Protein AF-A0A6N2KA83-F1 (afdb_monomer)

Structure (mmCIF, N/CA/C/O backbone):
data_AF-A0A6N2KA83-F1
#
_entry.id   AF-A0A6N2KA83-F1
#
loop_
_atom_site.group_PDB
_atom_site.id
_atom_site.type_symbol
_atom_site.label_atom_id
_atom_site.label_alt_id
_atom_site.label_comp_id
_atom_site.label_asym_id
_atom_site.label_entity_id
_atom_site.label_seq_id
_atom_site.pdbx_PDB_ins_code
_atom_site.Cartn_x
_atom_site.Cartn_y
_atom_site.Cartn_z
_atom_site.occupancy
_atom_site.B_iso_or_equiv
_atom_site.auth_seq_id
_atom_site.auth_comp_id
_atom_site.auth_asym_id
_atom_site.auth_atom_id
_atom_site.pdbx_PDB_model_num
ATOM 1 N N . MET A 1 1 ? 21.235 -25.401 -12.185 1.00 51.41 1 MET A N 1
ATOM 2 C CA . MET A 1 1 ? 21.020 -24.900 -10.812 1.00 51.41 1 MET A CA 1
ATOM 3 C C . MET A 1 1 ? 19.527 -24.895 -10.561 1.00 51.41 1 MET A C 1
ATOM 5 O O . MET A 1 1 ? 18.820 -24.188 -11.273 1.00 51.41 1 MET A O 1
ATOM 9 N N . ASP A 1 2 ? 19.052 -25.708 -9.621 1.00 82.75 2 ASP A N 1
ATOM 10 C CA . ASP A 1 2 ? 17.635 -25.762 -9.260 1.00 82.75 2 ASP A CA 1
ATOM 11 C C . ASP A 1 2 ? 17.280 -24.561 -8.383 1.00 82.75 2 ASP A C 1
ATOM 13 O O . ASP A 1 2 ? 17.595 -24.517 -7.196 1.00 82.75 2 ASP A O 1
ATOM 17 N N . LYS A 1 3 ? 16.659 -23.549 -8.996 1.00 85.56 3 LYS A N 1
ATOM 18 C CA . LYS A 1 3 ? 16.069 -22.422 -8.270 1.00 85.56 3 LYS A CA 1
ATOM 19 C C . LYS A 1 3 ? 14.742 -22.875 -7.641 1.00 85.56 3 LYS A C 1
ATOM 21 O O . LYS A 1 3 ? 13.964 -23.562 -8.310 1.00 85.56 3 LYS A O 1
ATOM 26 N N . PRO A 1 4 ? 14.423 -22.456 -6.405 1.00 89.44 4 PRO A N 1
ATOM 27 C CA . PRO A 1 4 ? 13.206 -22.872 -5.706 1.00 89.44 4 PRO A CA 1
ATOM 28 C C . PRO A 1 4 ? 11.959 -22.078 -6.152 1.00 89.44 4 PRO A C 1
ATOM 30 O O . PRO A 1 4 ? 10.982 -21.954 -5.417 1.00 89.44 4 PRO A O 1
ATOM 33 N N . TYR A 1 5 ? 11.984 -21.527 -7.365 1.00 91.31 5 TYR A N 1
ATOM 34 C CA . TYR A 1 5 ? 10.904 -20.780 -8.002 1.00 91.31 5 TYR A CA 1
ATOM 35 C C . TYR A 1 5 ? 10.970 -20.961 -9.521 1.00 91.31 5 TYR A C 1
ATOM 37 O O . TYR A 1 5 ? 12.014 -21.313 -10.082 1.00 91.31 5 TYR A O 1
ATOM 45 N N . LYS A 1 6 ? 9.846 -20.717 -10.194 1.00 92.94 6 LYS A N 1
ATOM 46 C CA . LYS A 1 6 ? 9.726 -20.711 -11.653 1.00 92.94 6 LYS A CA 1
ATOM 47 C C . LYS A 1 6 ? 9.466 -19.304 -12.164 1.00 92.94 6 LYS A C 1
ATOM 49 O O . LYS A 1 6 ? 8.766 -18.510 -11.534 1.00 92.94 6 LYS A O 1
ATOM 54 N N . LEU A 1 7 ? 10.012 -19.041 -13.344 1.00 94.69 7 LEU A N 1
ATOM 55 C CA . LEU A 1 7 ? 9.793 -17.817 -14.099 1.00 94.69 7 LEU A CA 1
ATOM 56 C C . LEU A 1 7 ? 8.897 -18.119 -15.303 1.00 94.69 7 LEU A C 1
ATOM 58 O O . LEU A 1 7 ? 8.949 -19.227 -15.842 1.00 94.69 7 LEU A O 1
ATOM 62 N N . LYS A 1 8 ? 8.098 -17.146 -15.740 1.00 95.12 8 LYS A N 1
ATOM 63 C CA . LYS A 1 8 ? 7.307 -17.234 -16.973 1.00 95.12 8 LYS A CA 1
ATOM 64 C C . LYS A 1 8 ? 7.315 -15.918 -17.734 1.00 95.12 8 LYS A C 1
ATOM 66 O O . LYS A 1 8 ? 7.413 -14.846 -17.139 1.00 95.12 8 LYS A O 1
ATOM 71 N N . LEU A 1 9 ? 7.118 -16.008 -19.047 1.00 95.81 9 LEU A N 1
ATOM 72 C CA . LEU A 1 9 ? 6.793 -14.836 -19.851 1.00 95.81 9 LEU A CA 1
ATOM 73 C C . LEU A 1 9 ? 5.457 -14.253 -19.381 1.00 95.81 9 LEU A C 1
ATOM 75 O O . LEU A 1 9 ? 4.485 -14.976 -19.152 1.00 95.81 9 LEU A O 1
ATOM 79 N N . ASN A 1 10 ? 5.428 -12.938 -19.219 1.00 95.00 10 ASN A N 1
ATOM 80 C CA . ASN A 1 10 ? 4.258 -12.189 -18.786 1.00 95.00 10 ASN A CA 1
ATOM 81 C C . ASN A 1 10 ? 4.131 -10.902 -19.617 1.00 95.00 10 ASN A C 1
ATOM 83 O O . ASN A 1 10 ? 4.856 -10.712 -20.593 1.00 95.00 10 ASN A O 1
ATOM 87 N N . LYS A 1 11 ? 3.217 -10.007 -19.226 1.00 93.88 11 LYS A N 1
ATOM 88 C CA . LYS A 1 11 ? 2.945 -8.747 -19.939 1.00 93.88 11 LYS A CA 1
ATOM 89 C C . LYS A 1 11 ? 4.130 -7.768 -20.016 1.00 93.88 11 LYS A C 1
ATOM 91 O O . LYS A 1 11 ? 3.984 -6.728 -20.638 1.00 93.88 11 LYS A O 1
ATOM 96 N N . PHE A 1 12 ? 5.253 -8.071 -19.362 1.00 94.75 12 PHE A N 1
ATOM 97 C CA . PHE A 1 12 ? 6.472 -7.259 -19.338 1.00 94.75 12 PHE A CA 1
ATOM 98 C C . PHE A 1 12 ? 7.629 -7.903 -20.117 1.00 94.75 12 PHE A C 1
ATOM 100 O O . PHE A 1 12 ? 8.775 -7.491 -19.957 1.00 94.75 12 PHE A O 1
ATOM 107 N N . ALA A 1 13 ? 7.365 -8.959 -20.896 1.00 94.25 13 ALA A N 1
ATOM 108 C CA . ALA A 1 13 ? 8.388 -9.707 -21.631 1.00 94.25 13 ALA A CA 1
ATOM 109 C C . ALA A 1 13 ? 9.077 -8.909 -22.747 1.00 94.25 13 ALA A C 1
ATOM 111 O O . ALA A 1 13 ? 10.187 -9.259 -23.138 1.00 94.25 13 ALA A O 1
ATOM 112 N N . ASP A 1 14 ? 8.442 -7.849 -23.239 1.00 95.06 14 ASP A N 1
ATOM 113 C CA . ASP A 1 14 ? 8.991 -6.915 -24.222 1.00 95.06 14 ASP A CA 1
ATOM 114 C C . ASP A 1 14 ? 9.779 -5.757 -23.584 1.00 95.06 14 ASP A C 1
ATOM 116 O O . ASP A 1 14 ? 10.345 -4.935 -24.300 1.00 95.06 14 ASP A O 1
ATOM 120 N N . MET A 1 15 ? 9.844 -5.697 -22.250 1.00 94.19 15 MET A N 1
ATOM 121 C CA . MET A 1 15 ? 10.556 -4.659 -21.512 1.00 94.19 15 MET A CA 1
ATOM 122 C C . MET A 1 15 ? 11.894 -5.169 -20.985 1.00 94.19 15 MET A C 1
ATOM 124 O O . MET A 1 15 ? 11.987 -6.231 -20.359 1.00 94.19 15 MET A O 1
ATOM 128 N N . THR A 1 16 ? 12.935 -4.355 -21.120 1.00 93.44 16 THR A N 1
ATOM 129 C CA . THR A 1 16 ? 14.182 -4.565 -20.382 1.00 93.44 16 THR A CA 1
ATOM 130 C C . THR A 1 16 ? 13.935 -4.435 -18.875 1.00 93.44 16 THR A C 1
ATOM 132 O O . THR A 1 16 ? 13.051 -3.700 -18.429 1.00 93.44 16 THR A O 1
ATOM 135 N N . SER A 1 17 ? 14.764 -5.074 -18.045 1.00 91.31 17 SER A N 1
ATOM 136 C CA . SER A 1 17 ? 14.652 -4.909 -16.586 1.00 91.31 17 SER A CA 1
ATOM 137 C C . SER A 1 17 ? 14.867 -3.465 -16.127 1.00 91.31 17 SER A C 1
ATOM 139 O O . SER A 1 17 ? 14.345 -3.064 -15.089 1.00 91.31 17 SER A O 1
ATOM 141 N N . HIS A 1 18 ? 15.592 -2.652 -16.904 1.00 91.06 18 HIS A N 1
ATOM 142 C CA . HIS A 1 18 ? 15.729 -1.226 -16.624 1.00 91.06 18 HIS A CA 1
ATOM 143 C C . HIS A 1 18 ? 14.415 -0.467 -16.845 1.00 91.06 18 HIS A C 1
ATOM 145 O O . HIS A 1 18 ? 14.004 0.305 -15.974 1.00 91.06 18 HIS A O 1
ATOM 151 N N . GLU A 1 19 ? 13.738 -0.709 -17.969 1.00 92.25 19 GLU A N 1
ATOM 152 C CA . GLU A 1 19 ? 12.431 -0.113 -18.267 1.00 92.25 19 GLU A CA 1
ATOM 153 C C . GLU A 1 19 ? 11.376 -0.581 -17.265 1.00 92.25 19 GLU A C 1
ATOM 155 O O . GLU A 1 19 ? 10.641 0.245 -16.724 1.00 92.25 19 GLU A O 1
ATOM 160 N N . PHE A 1 20 ? 11.344 -1.883 -16.958 1.00 92.62 20 PHE A N 1
ATOM 161 C CA . PHE A 1 20 ? 10.428 -2.449 -15.970 1.00 92.62 20 PHE A CA 1
ATOM 162 C C . PHE A 1 20 ? 10.621 -1.798 -14.601 1.00 92.62 20 PHE A C 1
ATOM 164 O O . PHE A 1 20 ? 9.670 -1.281 -14.015 1.00 92.62 20 PHE A O 1
ATOM 171 N N . ARG A 1 21 ? 11.867 -1.753 -14.113 1.00 89.75 21 ARG A N 1
ATOM 172 C CA . ARG A 1 21 ? 12.186 -1.143 -12.822 1.00 89.75 21 ARG A CA 1
ATOM 173 C C . ARG A 1 21 ? 11.766 0.321 -12.777 1.00 89.75 21 ARG A C 1
ATOM 175 O O . ARG A 1 21 ? 11.176 0.750 -11.792 1.00 89.75 21 ARG A O 1
ATOM 182 N N . THR A 1 22 ? 12.068 1.076 -13.829 1.00 88.19 22 THR A N 1
ATOM 183 C CA . THR A 1 22 ? 11.789 2.516 -13.885 1.00 88.19 22 THR A CA 1
ATOM 184 C C . THR A 1 22 ? 10.291 2.803 -13.925 1.00 88.19 22 THR A C 1
ATOM 186 O O . THR A 1 22 ? 9.845 3.730 -13.256 1.00 88.19 22 THR A O 1
ATOM 189 N N . ALA A 1 23 ? 9.513 2.001 -14.657 1.00 86.94 23 ALA A N 1
ATOM 190 C CA . ALA A 1 23 ? 8.077 2.214 -14.816 1.00 86.94 23 ALA A CA 1
ATOM 191 C C . ALA A 1 23 ? 7.229 1.626 -13.673 1.00 86.94 23 ALA A C 1
ATOM 193 O O . ALA A 1 23 ? 6.244 2.244 -13.283 1.00 86.94 23 ALA A O 1
ATOM 194 N N . TYR A 1 2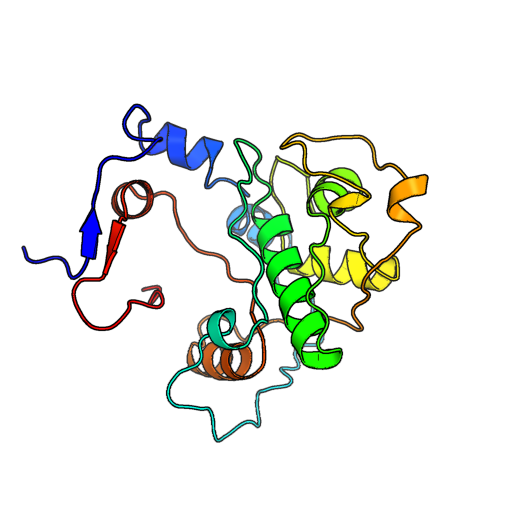4 ? 7.595 0.456 -13.134 1.00 88.25 24 TYR A N 1
ATOM 195 C CA . TYR A 1 24 ? 6.735 -0.315 -12.221 1.00 88.25 24 TYR A CA 1
ATOM 196 C C . TYR A 1 24 ? 7.323 -0.517 -10.817 1.00 88.25 24 TYR A C 1
ATOM 198 O O . TYR A 1 24 ? 6.565 -0.666 -9.864 1.00 88.25 24 TYR A O 1
ATOM 206 N N . ALA A 1 25 ? 8.650 -0.472 -10.649 1.00 87.12 25 ALA A N 1
ATOM 207 C CA . ALA A 1 25 ? 9.318 -0.712 -9.360 1.00 87.12 25 ALA A CA 1
ATOM 208 C C . ALA A 1 25 ? 10.019 0.536 -8.777 1.00 87.12 25 ALA A C 1
ATOM 210 O O . ALA A 1 25 ? 10.898 0.421 -7.923 1.00 87.12 25 ALA A O 1
ATOM 211 N N . SER A 1 26 ? 9.650 1.743 -9.226 1.00 83.25 26 SER A N 1
ATOM 212 C CA . SER A 1 26 ? 10.331 2.996 -8.867 1.00 83.25 26 SER A CA 1
ATOM 213 C C . SER A 1 26 ? 9.435 3.966 -8.089 1.00 83.25 26 SER A C 1
ATOM 215 O O . SER A 1 26 ? 9.100 5.050 -8.554 1.00 83.25 26 SER A O 1
ATOM 217 N N . SER A 1 27 ? 9.086 3.613 -6.849 1.00 81.88 27 SER A N 1
ATOM 218 C CA . SER A 1 27 ? 8.500 4.571 -5.886 1.00 81.88 27 SER A CA 1
ATOM 219 C C . SER A 1 27 ? 9.533 5.265 -5.004 1.00 81.88 27 SER A C 1
ATOM 221 O O . SER A 1 27 ? 9.172 5.961 -4.059 1.00 81.88 27 SER A O 1
ATOM 223 N N . LYS A 1 28 ? 10.828 5.059 -5.282 1.00 85.69 28 LYS A N 1
ATOM 224 C CA . LYS A 1 28 ? 11.947 5.764 -4.638 1.00 85.69 28 LYS A CA 1
ATOM 225 C C . LYS A 1 28 ? 11.927 5.720 -3.099 1.00 85.69 28 LYS A C 1
ATOM 227 O O . LYS A 1 28 ? 12.514 6.587 -2.459 1.00 85.69 28 LYS A O 1
ATOM 232 N N . VAL A 1 29 ? 11.327 4.691 -2.490 1.00 81.25 29 VAL A N 1
ATOM 233 C CA . VAL A 1 29 ? 11.164 4.563 -1.025 1.00 81.25 29 VAL A CA 1
ATOM 234 C C . VAL A 1 29 ? 12.506 4.714 -0.298 1.00 81.25 29 VAL A C 1
ATOM 236 O O . VAL A 1 29 ? 12.632 5.517 0.624 1.00 81.25 29 VAL A O 1
ATOM 239 N N . LYS A 1 30 ? 13.555 4.014 -0.755 1.00 79.38 30 LYS A N 1
ATOM 240 C CA . LYS A 1 30 ? 14.911 4.118 -0.182 1.00 79.38 30 LYS A CA 1
ATOM 241 C C . LYS A 1 30 ? 15.486 5.534 -0.285 1.00 79.38 30 LYS A C 1
ATOM 243 O O . LYS A 1 30 ? 16.068 6.027 0.676 1.00 79.38 30 LYS A O 1
ATOM 248 N N . HIS A 1 31 ? 15.297 6.190 -1.430 1.00 79.44 31 HIS A N 1
ATOM 249 C CA . HIS A 1 31 ? 15.730 7.569 -1.652 1.00 79.44 31 HIS A CA 1
ATOM 250 C C . HIS A 1 31 ? 15.003 8.519 -0.690 1.00 79.44 31 HIS A C 1
ATOM 252 O O . HIS A 1 31 ? 15.660 9.209 0.081 1.00 79.44 31 HIS A O 1
ATOM 258 N N . HIS A 1 32 ? 13.667 8.489 -0.633 1.00 77.69 32 HIS A N 1
ATOM 259 C CA . HIS A 1 32 ? 12.896 9.323 0.298 1.00 77.69 32 HIS A CA 1
ATOM 260 C C . HIS A 1 32 ? 13.251 9.055 1.768 1.00 77.69 32 HIS A C 1
ATOM 262 O O . HIS A 1 32 ? 13.361 9.999 2.548 1.00 77.69 32 HIS A O 1
ATOM 268 N N . THR A 1 33 ? 13.510 7.796 2.136 1.00 77.81 33 THR A N 1
ATOM 269 C CA . THR A 1 33 ? 13.940 7.425 3.494 1.00 77.81 33 THR A CA 1
ATOM 270 C C . THR A 1 33 ? 15.298 8.044 3.836 1.00 77.81 33 THR A C 1
ATOM 272 O O . THR A 1 33 ? 15.465 8.592 4.922 1.00 77.81 33 THR A O 1
ATOM 275 N N . MET A 1 34 ? 16.261 8.018 2.908 1.00 76.50 34 MET A N 1
ATOM 276 C CA . MET A 1 34 ? 17.597 8.591 3.116 1.00 76.50 34 MET A CA 1
ATOM 277 C C . MET A 1 34 ? 17.553 10.102 3.385 1.00 76.50 34 MET A C 1
ATOM 279 O O . MET A 1 34 ? 18.267 10.580 4.261 1.00 76.50 34 MET A O 1
ATOM 283 N N . PHE A 1 35 ? 16.688 10.846 2.688 1.00 74.50 35 PHE A N 1
ATOM 284 C CA . PHE A 1 35 ? 16.546 12.296 2.884 1.00 74.50 35 PHE A CA 1
ATOM 285 C C . PHE A 1 35 ? 15.781 12.690 4.154 1.00 74.50 35 PHE A C 1
ATOM 287 O O . PHE A 1 35 ? 15.874 13.838 4.583 1.00 74.50 35 PHE A O 1
ATOM 294 N N . ARG A 1 36 ? 14.995 11.778 4.741 1.00 78.31 36 ARG A N 1
ATOM 295 C CA . ARG A 1 36 ? 14.119 12.074 5.890 1.00 78.31 36 ARG A CA 1
ATOM 296 C C . ARG A 1 36 ? 14.596 11.461 7.209 1.00 78.31 36 ARG A C 1
ATOM 298 O O . ARG A 1 36 ? 14.231 11.974 8.261 1.00 78.31 36 ARG A O 1
ATOM 305 N N . GLY A 1 37 ? 15.442 10.430 7.172 1.00 69.12 37 GLY A N 1
ATOM 306 C CA . GLY A 1 37 ? 16.051 9.830 8.359 1.00 69.12 37 GLY A CA 1
ATOM 307 C C . GLY A 1 37 ? 15.254 8.659 8.945 1.00 69.12 37 GLY A C 1
ATOM 308 O O . GLY A 1 37 ? 14.924 7.694 8.248 1.00 69.12 37 GLY A O 1
ATOM 309 N N . ALA A 1 38 ? 15.038 8.675 10.263 1.00 66.62 38 ALA A N 1
ATOM 310 C CA . ALA A 1 38 ? 14.296 7.620 10.951 1.00 66.62 38 ALA A CA 1
ATOM 311 C C . ALA A 1 38 ? 12.804 7.640 10.549 1.00 66.62 38 ALA A C 1
ATOM 313 O O . ALA A 1 38 ? 12.276 8.717 10.270 1.00 66.62 38 ALA A O 1
ATOM 314 N N . PRO A 1 39 ? 12.121 6.478 10.504 1.00 69.12 39 PRO A N 1
ATOM 315 C CA . PRO A 1 39 ? 10.695 6.417 10.193 1.00 69.12 39 PRO A CA 1
ATOM 316 C C . PRO A 1 39 ? 9.888 7.155 11.262 1.00 69.12 39 PRO A C 1
ATOM 318 O O . PRO A 1 39 ? 10.299 7.204 12.425 1.00 69.12 39 PRO A O 1
ATOM 321 N N . LEU A 1 40 ? 8.730 7.691 10.887 1.00 67.88 40 LEU A N 1
ATOM 322 C CA . LEU A 1 40 ? 7.823 8.311 11.850 1.00 67.88 40 LEU A CA 1
ATOM 323 C C . LEU A 1 40 ? 7.287 7.263 12.849 1.00 67.88 40 LEU A C 1
ATOM 325 O O . LEU A 1 40 ? 6.917 6.151 12.465 1.00 67.88 40 LEU A O 1
ATOM 329 N N . GLY A 1 41 ? 7.214 7.627 14.132 1.00 64.62 41 GLY A N 1
ATOM 330 C CA . GLY A 1 41 ? 6.637 6.795 15.192 1.00 64.62 41 GLY A CA 1
ATOM 331 C C . GLY A 1 41 ? 7.207 7.098 16.580 1.00 64.62 41 GLY A C 1
ATOM 332 O O . GLY A 1 41 ? 8.275 7.690 16.713 1.00 64.62 41 GLY A O 1
ATOM 333 N N . ASN A 1 42 ? 6.508 6.657 17.628 1.00 66.19 42 ASN A N 1
ATOM 334 C CA . ASN A 1 42 ? 6.869 6.942 19.025 1.00 66.19 42 ASN A CA 1
ATOM 335 C C . ASN A 1 42 ? 7.965 6.012 19.591 1.00 66.19 42 ASN A C 1
ATOM 337 O O . ASN A 1 42 ? 8.187 5.987 20.798 1.00 66.19 42 ASN A O 1
ATOM 341 N N . GLY A 1 43 ? 8.621 5.209 18.746 1.00 70.81 43 GLY A N 1
ATOM 342 C CA . GLY A 1 43 ? 9.639 4.231 19.155 1.00 70.81 43 GLY A CA 1
ATOM 343 C C . GLY A 1 43 ? 9.099 2.996 19.890 1.00 70.81 43 GLY A C 1
ATOM 344 O O . GLY A 1 43 ? 9.855 2.059 20.126 1.00 70.81 43 GLY A O 1
ATOM 345 N N . SER A 1 44 ? 7.808 2.964 20.224 1.00 83.75 44 SER A N 1
ATOM 346 C CA . SER A 1 44 ? 7.124 1.783 20.753 1.00 83.75 44 SER A CA 1
ATOM 347 C C . SER A 1 44 ? 6.712 0.830 19.633 1.00 83.75 44 SER A C 1
ATOM 349 O O . SER A 1 44 ? 6.348 1.279 18.547 1.00 83.75 44 SER A O 1
ATOM 351 N N . PHE A 1 45 ? 6.696 -0.469 19.932 1.00 92.12 45 PHE A N 1
ATOM 352 C CA . PHE A 1 45 ? 6.172 -1.509 19.051 1.00 92.12 45 PHE A CA 1
ATOM 353 C C . PHE A 1 45 ? 5.092 -2.308 19.790 1.00 92.12 45 PHE A C 1
ATOM 355 O O . PHE A 1 45 ? 5.387 -3.046 20.731 1.00 92.12 45 PHE A O 1
ATOM 362 N N . MET A 1 46 ? 3.829 -2.156 19.391 1.00 93.75 46 MET A N 1
ATOM 363 C CA . MET A 1 46 ? 2.664 -2.692 20.105 1.00 93.75 46 MET A CA 1
ATOM 364 C C . MET A 1 46 ? 2.715 -4.215 20.281 1.00 93.75 46 MET A C 1
ATOM 366 O O . MET A 1 46 ? 2.242 -4.740 21.291 1.00 93.75 46 MET A O 1
ATOM 370 N N . TYR A 1 47 ? 3.313 -4.931 19.329 1.00 94.88 47 TYR A N 1
ATOM 371 C CA . TYR A 1 47 ? 3.383 -6.393 19.348 1.00 94.88 47 TYR A CA 1
ATOM 372 C C . TYR A 1 47 ? 4.642 -6.956 20.016 1.00 94.88 47 TYR A C 1
ATOM 374 O O . TYR A 1 47 ? 4.872 -8.163 19.960 1.00 94.88 47 TYR A O 1
ATOM 382 N N . GLU A 1 48 ? 5.457 -6.126 20.672 1.00 93.31 48 GLU A N 1
ATOM 383 C CA . GLU A 1 48 ? 6.718 -6.553 21.290 1.00 93.31 48 GLU A CA 1
ATOM 384 C C . GLU A 1 48 ? 6.529 -7.727 22.264 1.00 93.31 48 GLU A C 1
ATOM 386 O O . GLU A 1 48 ? 7.257 -8.722 22.185 1.00 93.31 48 GLU A O 1
ATOM 391 N N . LYS A 1 49 ? 5.491 -7.650 23.109 1.00 93.62 49 LYS A N 1
ATOM 392 C CA . LYS A 1 49 ? 5.172 -8.622 24.172 1.00 93.62 49 LYS A CA 1
ATOM 393 C C . LYS A 1 49 ? 4.327 -9.819 23.715 1.00 93.62 49 LYS A C 1
ATOM 395 O O . LYS A 1 49 ? 3.835 -10.572 24.550 1.00 93.62 49 LYS A O 1
ATOM 400 N N . ILE A 1 50 ? 4.101 -9.994 22.411 1.00 92.31 50 ILE A N 1
ATOM 401 C CA . ILE A 1 50 ? 3.418 -11.192 21.908 1.00 92.31 50 ILE A CA 1
ATOM 402 C C . ILE A 1 50 ? 4.413 -12.348 21.871 1.00 92.31 50 ILE A C 1
ATOM 404 O O . ILE A 1 50 ? 5.386 -12.309 21.119 1.00 92.31 50 ILE A O 1
ATOM 408 N N . ASP A 1 51 ? 4.149 -13.384 22.663 1.00 88.06 51 ASP A N 1
ATOM 409 C CA . ASP A 1 51 ? 5.028 -14.558 22.760 1.00 88.06 51 ASP A CA 1
ATOM 410 C C . ASP A 1 51 ? 4.581 -15.716 21.864 1.00 88.06 51 ASP A C 1
ATOM 412 O O . ASP A 1 51 ? 5.399 -16.512 21.409 1.00 88.06 51 ASP A O 1
ATOM 416 N N . LYS A 1 52 ? 3.274 -15.820 21.600 1.00 92.06 52 LYS A N 1
ATOM 417 C CA . LYS A 1 52 ? 2.687 -16.897 20.799 1.00 92.06 52 LYS A CA 1
ATOM 418 C C . LYS A 1 52 ? 2.065 -16.325 19.540 1.00 92.06 52 LYS A C 1
ATOM 420 O O . LYS A 1 52 ? 1.093 -15.579 19.608 1.00 92.06 52 LYS A O 1
ATOM 425 N N . VAL A 1 53 ? 2.609 -16.729 18.401 1.00 94.12 53 VAL A N 1
ATOM 426 C CA . VAL A 1 53 ? 2.052 -16.459 17.076 1.00 94.12 53 VAL A CA 1
ATOM 427 C C . VAL A 1 53 ? 1.658 -17.783 16.414 1.00 94.12 53 VAL A C 1
ATOM 429 O O . VAL A 1 53 ? 2.286 -18.811 16.681 1.00 94.12 53 VAL A O 1
ATOM 432 N N . PRO A 1 54 ? 0.606 -17.803 15.583 1.00 93.69 54 PRO A N 1
ATOM 433 C CA . PRO A 1 54 ? 0.263 -18.977 14.786 1.00 93.69 54 PRO A CA 1
ATOM 434 C C . PRO A 1 54 ? 1.418 -19.378 13.857 1.00 93.69 54 PRO A C 1
ATOM 436 O O . PRO A 1 54 ? 2.147 -18.531 13.348 1.00 93.69 54 PRO A O 1
ATOM 439 N N . ALA A 1 55 ? 1.541 -20.680 13.583 1.00 92.69 55 ALA A N 1
ATOM 440 C CA . ALA A 1 55 ? 2.588 -21.219 12.708 1.00 92.69 55 ALA A CA 1
ATOM 441 C C . ALA A 1 55 ? 2.479 -20.737 11.246 1.00 92.69 55 ALA A C 1
ATOM 443 O O . ALA A 1 55 ? 3.456 -20.773 10.505 1.00 92.69 55 ALA A O 1
ATOM 444 N N . SER A 1 56 ? 1.288 -20.308 10.820 1.00 93.06 56 SER A N 1
ATOM 445 C CA . SER A 1 56 ? 1.046 -19.728 9.500 1.00 93.06 56 SER A CA 1
ATOM 446 C C . SER A 1 56 ? -0.169 -18.811 9.538 1.00 93.06 56 SER A C 1
ATOM 448 O O . SER A 1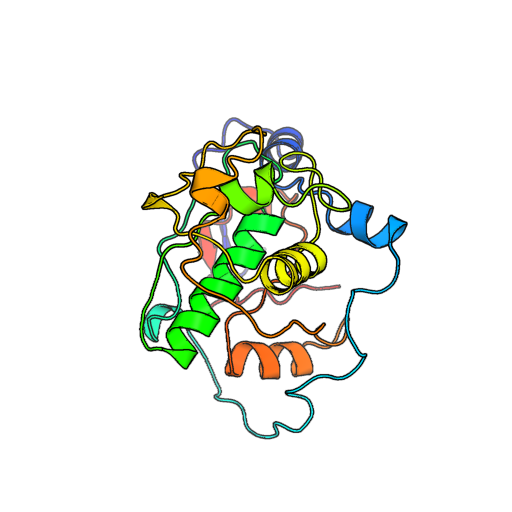 56 ? -1.173 -19.158 10.164 1.00 93.06 56 SER A O 1
ATOM 450 N N . VAL A 1 57 ? -0.111 -17.699 8.807 1.00 93.69 57 VAL A N 1
ATOM 451 C CA . VAL A 1 57 ? -1.243 -16.788 8.596 1.00 93.69 57 VAL A CA 1
ATOM 452 C C . VAL A 1 57 ? -1.384 -16.506 7.111 1.00 93.69 57 VAL A C 1
ATOM 454 O O . VAL A 1 57 ? -0.398 -16.267 6.420 1.00 93.69 57 VAL A O 1
ATOM 457 N N . ASP A 1 58 ? -2.623 -16.522 6.630 1.00 95.25 58 ASP A N 1
ATOM 458 C CA . ASP A 1 58 ? -2.975 -16.071 5.290 1.00 95.25 58 ASP A CA 1
ATOM 459 C C . ASP A 1 58 ? -4.196 -15.155 5.384 1.00 95.25 58 ASP A C 1
ATOM 461 O O . ASP A 1 58 ? -5.341 -15.609 5.415 1.00 95.25 58 ASP A O 1
ATOM 465 N N . TRP A 1 59 ? -3.949 -13.845 5.427 1.00 97.19 59 TRP A N 1
ATOM 466 C CA . TRP A 1 59 ? -5.010 -12.846 5.553 1.00 97.19 59 TRP A CA 1
ATOM 467 C C . TRP A 1 59 ? -6.018 -12.873 4.400 1.00 97.19 59 TRP A C 1
ATOM 469 O O . TRP A 1 59 ? -7.156 -12.447 4.590 1.00 97.19 59 TRP A O 1
ATOM 479 N N . ARG A 1 60 ? -5.656 -13.437 3.237 1.00 95.81 60 ARG A N 1
ATOM 480 C CA . ARG A 1 60 ? -6.584 -13.623 2.110 1.00 95.81 60 ARG A CA 1
ATOM 481 C C . ARG A 1 60 ? -7.668 -14.634 2.464 1.00 95.81 60 ARG A C 1
ATOM 483 O O . ARG A 1 60 ? -8.842 -14.383 2.224 1.00 95.81 60 ARG A O 1
ATOM 490 N N . LYS A 1 61 ? -7.285 -15.752 3.094 1.00 95.88 61 LYS A N 1
ATOM 491 C CA . LYS A 1 61 ? -8.232 -16.775 3.576 1.00 95.88 61 LYS A CA 1
ATOM 492 C C . LYS A 1 61 ? -9.092 -16.263 4.725 1.00 95.88 61 LYS A C 1
ATOM 494 O O . LYS A 1 61 ? -10.212 -16.728 4.897 1.00 95.88 61 LYS A O 1
ATOM 499 N N . ASN A 1 62 ? -8.579 -15.287 5.469 1.00 94.56 62 ASN A N 1
ATOM 500 C CA . ASN A 1 62 ? -9.293 -14.655 6.569 1.00 94.56 62 ASN A CA 1
ATOM 501 C C . ASN A 1 62 ? -10.204 -13.501 6.112 1.00 94.56 62 ASN A C 1
ATOM 503 O O . ASN A 1 62 ? -10.854 -12.906 6.959 1.00 94.56 62 ASN A O 1
ATOM 507 N N . GLY A 1 63 ? -10.255 -13.167 4.815 1.00 95.69 63 GLY A N 1
ATOM 508 C CA . GLY A 1 63 ? -11.121 -12.110 4.275 1.00 95.69 63 GLY A CA 1
ATOM 509 C C . GLY A 1 63 ? -10.590 -10.679 4.428 1.00 95.69 63 GLY A C 1
ATOM 510 O O . GLY A 1 63 ? -11.284 -9.737 4.064 1.00 95.69 63 GLY A O 1
ATOM 511 N N . ALA A 1 64 ? -9.359 -10.498 4.913 1.00 97.06 64 ALA A N 1
ATOM 512 C CA . ALA A 1 64 ? -8.764 -9.187 5.191 1.00 97.06 64 ALA A CA 1
ATOM 513 C C . ALA A 1 64 ? -7.912 -8.637 4.030 1.00 97.06 64 ALA A C 1
ATOM 515 O O . ALA A 1 64 ? -7.031 -7.810 4.252 1.00 97.06 64 ALA A O 1
ATOM 516 N N . VAL A 1 65 ? -8.104 -9.133 2.803 1.00 97.25 65 VAL A N 1
ATOM 517 C CA . VAL A 1 65 ? -7.324 -8.724 1.623 1.00 97.25 65 VAL A CA 1
ATOM 518 C C . VAL A 1 65 ? -8.259 -8.560 0.430 1.00 97.25 65 VAL A C 1
ATOM 520 O O . VAL A 1 65 ? -9.031 -9.466 0.116 1.00 97.25 65 VAL A O 1
ATOM 523 N N . THR A 1 66 ? -8.188 -7.404 -0.227 1.00 95.81 66 THR A N 1
ATOM 524 C CA . THR A 1 66 ? -8.936 -7.098 -1.453 1.00 95.81 66 THR A CA 1
ATOM 525 C C . THR A 1 66 ? -8.333 -7.795 -2.679 1.00 95.81 66 THR A C 1
ATOM 527 O O . THR A 1 66 ? -7.324 -8.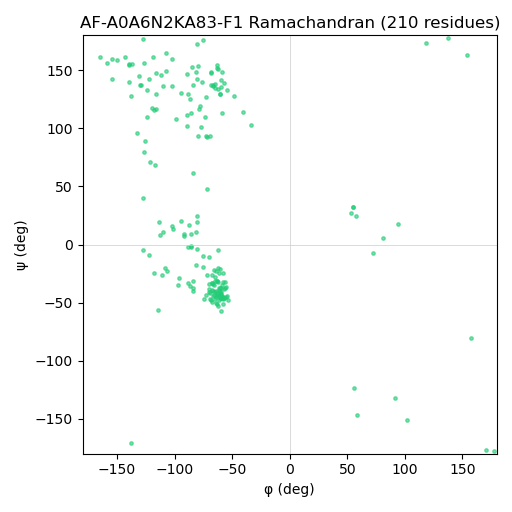499 -2.601 1.00 95.81 66 THR A O 1
ATOM 530 N N . ALA A 1 67 ? -8.979 -7.650 -3.839 1.00 95.94 67 ALA A N 1
ATOM 531 C CA . ALA A 1 67 ? -8.423 -8.145 -5.095 1.00 95.94 67 ALA A CA 1
ATOM 532 C C . ALA A 1 67 ? -7.091 -7.449 -5.429 1.00 95.94 67 ALA A C 1
ATOM 534 O O . ALA A 1 67 ? -6.876 -6.291 -5.076 1.00 95.94 67 ALA A O 1
ATOM 535 N N . VAL A 1 68 ? -6.211 -8.147 -6.154 1.00 94.62 68 VAL A N 1
ATOM 536 C CA . VAL A 1 68 ? -4.956 -7.563 -6.649 1.00 94.62 68 VAL A CA 1
ATOM 537 C C . VAL A 1 68 ? -5.270 -6.385 -7.577 1.00 94.62 68 VAL A C 1
ATOM 539 O O . VAL A 1 68 ? -6.064 -6.529 -8.507 1.00 94.62 68 VAL A O 1
ATOM 542 N N . LYS A 1 69 ? -4.627 -5.240 -7.331 1.00 94.75 69 LYS A N 1
ATOM 543 C CA . LYS A 1 69 ? -4.773 -4.003 -8.113 1.00 94.75 69 LYS A CA 1
ATOM 544 C C . LYS A 1 69 ? -3.526 -3.737 -8.974 1.00 94.75 69 LYS A C 1
ATOM 546 O O . LYS A 1 69 ? -2.477 -4.341 -8.750 1.00 94.75 69 LYS A O 1
ATOM 551 N N . ASP A 1 70 ? -3.636 -2.837 -9.955 1.00 95.44 70 ASP A N 1
ATOM 552 C CA . ASP A 1 70 ? -2.544 -2.456 -10.866 1.00 95.44 70 ASP A CA 1
ATOM 553 C C . ASP A 1 70 ? -2.227 -0.956 -10.741 1.00 95.44 70 ASP A C 1
ATOM 555 O O . ASP A 1 70 ? -3.068 -0.111 -11.042 1.00 95.44 70 ASP A O 1
ATOM 559 N N . GLN A 1 71 ? -1.003 -0.629 -10.317 1.00 91.69 71 GLN A N 1
ATOM 560 C CA . GLN A 1 71 ? -0.521 0.756 -10.201 1.00 91.69 71 GLN A CA 1
ATOM 561 C C . GLN A 1 71 ? -0.183 1.403 -11.560 1.00 91.69 71 GLN A C 1
ATOM 563 O O . GLN A 1 71 ? 0.117 2.594 -11.638 1.00 91.69 71 GLN A O 1
ATOM 568 N N . GLY A 1 72 ? -0.160 0.627 -12.646 1.00 94.00 72 GLY A N 1
ATOM 569 C CA . GLY A 1 72 ? 0.294 1.098 -13.948 1.00 94.00 72 GLY A CA 1
ATOM 570 C C . GLY A 1 72 ? 1.733 1.622 -13.908 1.00 94.00 72 GLY A C 1
ATOM 571 O O . GLY A 1 72 ? 2.574 1.141 -13.154 1.00 94.00 72 GLY A O 1
ATOM 572 N N . LYS A 1 73 ? 2.027 2.636 -14.728 1.00 92.44 73 LYS A N 1
ATOM 573 C CA . LYS A 1 73 ? 3.366 3.253 -14.826 1.00 92.44 73 LYS A CA 1
ATOM 574 C C . LYS A 1 73 ? 3.593 4.389 -13.816 1.00 92.44 73 LYS A C 1
ATOM 576 O O . LYS A 1 73 ? 4.480 5.219 -13.999 1.00 92.44 73 LYS A O 1
ATOM 581 N N . CYS A 1 74 ? 2.759 4.464 -12.784 1.00 95.00 74 CYS A N 1
ATOM 582 C CA . CYS A 1 74 ? 2.856 5.459 -11.728 1.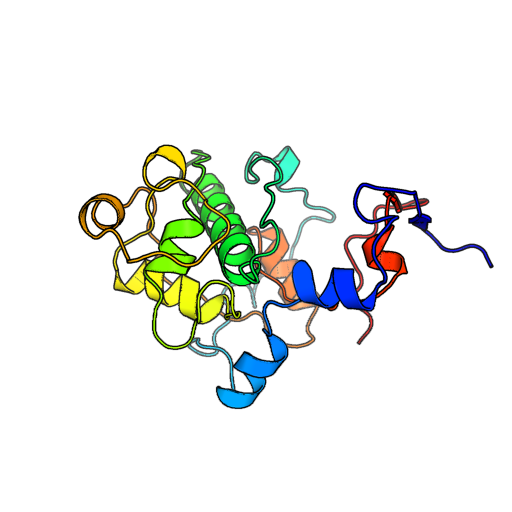00 95.00 74 CYS A CA 1
ATOM 583 C C . CYS A 1 74 ? 3.653 4.877 -10.557 1.00 95.00 74 CYS A C 1
ATOM 585 O O . CYS A 1 74 ? 3.326 3.798 -10.056 1.00 95.00 74 CYS A O 1
ATOM 587 N N . GLY A 1 75 ? 4.659 5.604 -10.062 1.00 95.06 75 GLY A N 1
ATOM 588 C CA . GLY A 1 75 ? 5.460 5.242 -8.888 1.00 95.06 75 GLY A CA 1
ATOM 589 C C . GLY A 1 75 ? 4.698 5.380 -7.566 1.00 95.06 75 GLY A C 1
ATOM 590 O O . GLY A 1 75 ? 5.228 5.916 -6.595 1.00 95.06 75 GLY A O 1
ATOM 591 N N . SER A 1 76 ? 3.479 4.851 -7.497 1.00 96.88 76 SER A N 1
ATOM 592 C CA . SER A 1 76 ? 2.544 4.962 -6.372 1.00 96.88 76 SER A CA 1
ATOM 593 C C . SER A 1 76 ? 2.463 3.707 -5.498 1.00 96.88 76 SER A C 1
ATOM 595 O O . SER A 1 76 ? 1.549 3.606 -4.686 1.00 96.88 76 SER A O 1
ATOM 597 N N . CYS A 1 77 ? 3.410 2.760 -5.584 1.00 96.38 77 CYS A N 1
ATOM 598 C CA . CYS A 1 77 ? 3.359 1.545 -4.753 1.00 96.38 77 CYS A CA 1
ATOM 599 C C . CYS A 1 77 ? 3.330 1.844 -3.242 1.00 96.38 77 CYS A C 1
ATOM 601 O O . CYS A 1 77 ? 2.783 1.060 -2.474 1.00 96.38 77 CYS A O 1
ATOM 603 N N . TRP A 1 78 ? 3.843 3.007 -2.819 1.00 97.06 78 TRP A N 1
ATOM 604 C CA . TRP A 1 78 ? 3.699 3.508 -1.453 1.00 97.06 78 TRP A CA 1
ATOM 605 C C . TRP A 1 78 ? 2.222 3.695 -1.061 1.00 97.06 78 TRP A C 1
ATOM 607 O O . TRP A 1 78 ? 1.824 3.270 0.017 1.00 97.06 78 TRP A O 1
ATOM 617 N N . ALA A 1 79 ? 1.391 4.244 -1.951 1.00 98.12 79 ALA A N 1
ATOM 618 C CA . ALA A 1 79 ? -0.039 4.422 -1.723 1.00 98.12 79 ALA A CA 1
ATOM 619 C C . ALA A 1 79 ? -0.763 3.070 -1.679 1.00 98.12 79 ALA A C 1
ATOM 621 O O . ALA A 1 79 ? -1.484 2.806 -0.723 1.00 98.12 79 ALA A O 1
ATOM 622 N N . PHE A 1 80 ? -0.503 2.176 -2.643 1.00 98.56 80 PHE A N 1
ATOM 623 C CA . PHE A 1 80 ? -1.077 0.819 -2.655 1.00 98.56 80 PHE A CA 1
ATOM 624 C C . PHE A 1 80 ? -0.713 0.021 -1.400 1.00 98.56 80 PHE A C 1
ATOM 626 O O . PHE A 1 80 ? -1.569 -0.620 -0.795 1.00 98.56 80 PHE A O 1
ATOM 633 N N . SER A 1 81 ? 0.554 0.081 -0.984 1.00 98.31 81 SER A N 1
ATOM 634 C CA . SER A 1 81 ? 1.042 -0.612 0.209 1.00 98.31 81 SER A CA 1
ATOM 635 C C . SER A 1 81 ? 0.367 -0.088 1.477 1.00 98.31 81 SER A C 1
ATOM 637 O O . SER A 1 81 ? -0.039 -0.886 2.324 1.00 98.31 81 SER A O 1
ATOM 639 N N . THR A 1 82 ? 0.189 1.233 1.599 1.00 98.50 82 THR A N 1
ATOM 640 C CA . THR A 1 82 ? -0.569 1.851 2.697 1.00 98.50 82 THR A CA 1
ATOM 641 C C . THR A 1 82 ? -2.032 1.423 2.675 1.00 98.50 82 THR A C 1
ATOM 643 O O . THR A 1 82 ? -2.540 0.956 3.693 1.00 98.50 82 THR A O 1
ATOM 646 N N . ILE A 1 83 ? -2.708 1.540 1.530 1.00 98.69 83 ILE A N 1
ATOM 647 C CA . ILE A 1 83 ? -4.128 1.207 1.402 1.00 98.69 83 ILE A CA 1
ATOM 648 C C . ILE A 1 83 ? -4.385 -0.259 1.748 1.00 98.69 83 ILE A C 1
ATOM 650 O O . ILE A 1 83 ? -5.252 -0.518 2.574 1.00 98.69 83 ILE A O 1
ATOM 654 N N . ALA A 1 84 ? -3.590 -1.204 1.242 1.00 98.62 84 ALA A N 1
ATOM 655 C CA . ALA A 1 84 ? -3.757 -2.623 1.561 1.00 98.62 84 ALA A CA 1
ATOM 656 C C . ALA A 1 84 ? -3.680 -2.909 3.077 1.00 98.62 84 ALA A C 1
ATOM 658 O O . ALA A 1 84 ? -4.441 -3.725 3.601 1.00 98.62 84 ALA A O 1
ATOM 659 N N . ALA A 1 85 ? -2.798 -2.215 3.804 1.00 98.56 85 ALA A N 1
ATOM 660 C CA . ALA A 1 85 ? -2.713 -2.336 5.257 1.00 98.56 85 ALA A CA 1
ATOM 661 C C . ALA A 1 85 ? -3.938 -1.729 5.967 1.00 98.56 85 ALA A C 1
ATOM 663 O O . ALA A 1 85 ? -4.467 -2.348 6.893 1.00 98.56 85 ALA A O 1
ATOM 664 N N . VAL A 1 86 ? -4.424 -0.561 5.519 1.00 98.75 86 VAL A N 1
ATOM 665 C CA . VAL A 1 86 ? -5.627 0.090 6.076 1.00 98.75 86 VAL A CA 1
ATOM 666 C C . VAL A 1 86 ? -6.893 -0.733 5.805 1.00 98.75 86 VAL A C 1
ATOM 668 O O . VAL A 1 86 ? -7.701 -0.931 6.712 1.00 98.75 86 VAL A O 1
ATOM 671 N N . GLU A 1 87 ? -7.057 -1.263 4.591 1.00 98.75 87 GLU A N 1
ATOM 672 C CA . GLU A 1 87 ? -8.156 -2.166 4.226 1.00 98.75 87 GLU A CA 1
ATOM 673 C C . GLU A 1 87 ? -8.165 -3.406 5.135 1.00 98.75 87 GLU A C 1
ATOM 675 O O . GLU A 1 87 ? -9.208 -3.779 5.684 1.00 98.75 87 GLU A O 1
ATOM 680 N N . GLY A 1 88 ? -6.989 -4.004 5.347 1.00 98.44 88 GLY A N 1
ATOM 681 C CA . GLY A 1 88 ? -6.822 -5.190 6.177 1.00 98.44 88 GLY A CA 1
ATOM 682 C C . GLY A 1 88 ? -7.163 -4.964 7.646 1.00 98.44 88 GLY A C 1
ATOM 683 O O . GLY A 1 88 ? -7.958 -5.715 8.215 1.00 98.44 88 GLY A O 1
ATOM 684 N N . ILE A 1 89 ? -6.615 -3.915 8.270 1.00 98.25 89 ILE A N 1
ATOM 685 C CA . ILE A 1 89 ? -6.929 -3.615 9.675 1.00 98.25 89 ILE A CA 1
ATOM 686 C C . ILE A 1 89 ? -8.391 -3.190 9.854 1.00 98.25 89 ILE A C 1
ATOM 688 O O . ILE A 1 89 ? -9.013 -3.568 10.848 1.00 98.25 89 ILE A O 1
ATOM 692 N N . ASN A 1 90 ? -8.983 -2.491 8.879 1.00 98.56 90 ASN A N 1
ATOM 693 C CA . ASN A 1 90 ? -10.408 -2.171 8.906 1.00 98.56 90 ASN A CA 1
ATOM 694 C C . ASN A 1 90 ? -11.265 -3.440 8.919 1.00 98.56 90 ASN A C 1
ATOM 696 O O . ASN A 1 90 ? -12.176 -3.549 9.742 1.00 98.56 90 ASN A O 1
ATOM 700 N N . PHE A 1 91 ? -10.957 -4.420 8.063 1.00 98.56 91 PHE A N 1
ATOM 701 C CA . PHE A 1 91 ? -11.653 -5.704 8.084 1.00 98.56 91 PHE A CA 1
ATOM 702 C C . PHE A 1 91 ? -11.490 -6.406 9.435 1.00 98.56 91 PHE A C 1
ATOM 704 O O . PHE A 1 91 ? -12.478 -6.833 10.021 1.00 98.56 91 PHE A O 1
ATOM 711 N N . ILE A 1 92 ? -10.275 -6.460 9.984 1.00 98.31 92 ILE A N 1
ATOM 712 C CA . ILE A 1 92 ? -10.009 -7.109 11.279 1.00 98.31 92 ILE A CA 1
ATOM 713 C C . ILE A 1 92 ? -10.806 -6.458 12.418 1.00 98.31 92 ILE A C 1
ATOM 715 O O . ILE A 1 92 ? -11.279 -7.154 13.316 1.00 98.31 92 ILE A O 1
ATOM 719 N N . LYS A 1 93 ? -10.975 -5.131 12.399 1.00 98.12 93 LYS A N 1
ATOM 720 C CA . LYS A 1 93 ? -11.690 -4.397 13.455 1.00 98.12 93 LYS A CA 1
ATOM 721 C C . LYS A 1 93 ? -13.204 -4.369 13.279 1.00 98.12 93 LYS A C 1
ATOM 723 O O . LYS A 1 93 ? -13.918 -4.296 14.274 1.00 98.12 93 LYS A O 1
ATOM 728 N N . THR A 1 94 ? -13.697 -4.390 12.044 1.00 98.06 94 THR A N 1
ATOM 729 C CA . THR A 1 94 ? -15.112 -4.098 11.745 1.00 98.06 94 THR A CA 1
ATOM 730 C C . THR A 1 94 ? -15.841 -5.223 11.019 1.00 98.06 94 THR A C 1
ATOM 732 O O . THR A 1 94 ? -17.058 -5.150 10.853 1.00 98.06 94 THR A O 1
ATOM 735 N N . ASN A 1 95 ? -15.114 -6.246 10.566 1.00 97.94 95 ASN A N 1
ATOM 736 C CA . ASN A 1 95 ? -15.583 -7.306 9.675 1.00 97.94 95 ASN A CA 1
ATOM 737 C C . ASN A 1 95 ? -16.151 -6.785 8.336 1.00 97.94 95 ASN A C 1
ATOM 739 O O . ASN A 1 95 ? -16.981 -7.436 7.704 1.00 97.94 95 ASN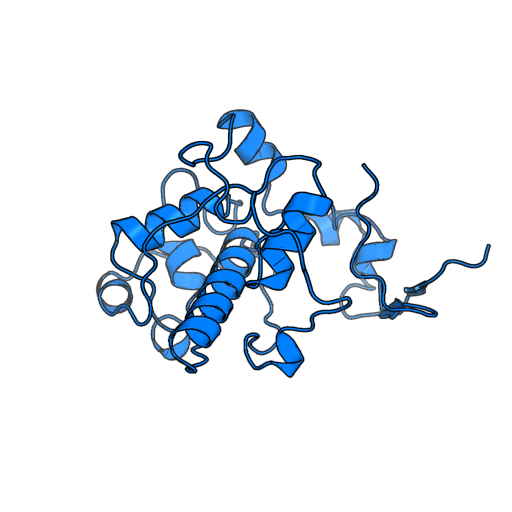 A O 1
ATOM 743 N N . LYS A 1 96 ? -15.732 -5.585 7.905 1.00 97.88 96 LYS A N 1
ATOM 744 C CA . LYS A 1 96 ? -16.122 -4.976 6.626 1.00 97.88 96 LYS A CA 1
ATOM 745 C C . LYS A 1 96 ? -14.890 -4.770 5.758 1.00 97.88 96 LYS A C 1
ATOM 747 O O . LYS A 1 96 ? -14.009 -3.986 6.101 1.00 97.88 96 LYS A O 1
ATOM 752 N N . LEU A 1 97 ? -14.837 -5.455 4.619 1.00 97.75 97 LEU A N 1
ATOM 753 C CA . LEU A 1 97 ? -13.777 -5.251 3.637 1.00 97.75 97 LEU A CA 1
ATOM 754 C C . LEU A 1 97 ? -14.236 -4.148 2.686 1.00 97.75 97 LEU A C 1
ATOM 756 O O . LEU A 1 97 ? -15.201 -4.329 1.946 1.00 97.75 97 LEU A O 1
ATOM 760 N N . ILE A 1 98 ? -13.578 -2.994 2.745 1.00 98.00 98 ILE A N 1
ATOM 761 C CA . ILE A 1 98 ? -13.890 -1.830 1.912 1.00 98.00 98 ILE A CA 1
ATOM 762 C C . ILE A 1 98 ? -12.680 -1.578 1.030 1.00 98.00 98 ILE A C 1
ATOM 764 O O . ILE A 1 98 ? -11.575 -1.503 1.548 1.00 98.00 98 ILE A O 1
ATOM 768 N N . THR A 1 99 ? -12.881 -1.430 -0.277 1.00 98.44 99 THR A N 1
ATOM 769 C CA . THR A 1 99 ? -11.810 -1.007 -1.184 1.00 98.44 99 THR A CA 1
ATOM 770 C C . THR A 1 99 ? -11.606 0.504 -1.066 1.00 98.44 99 THR A C 1
ATOM 772 O O . THR A 1 99 ? -12.534 1.280 -1.319 1.00 98.44 99 THR A O 1
ATOM 775 N N . LEU A 1 100 ? -10.413 0.925 -0.657 1.00 98.81 100 LEU A N 1
ATOM 776 C CA . LEU A 1 100 ? -10.065 2.321 -0.380 1.00 98.81 100 LEU A CA 1
ATOM 777 C C . LEU A 1 100 ? -9.258 2.926 -1.532 1.00 98.81 100 LEU A C 1
ATOM 779 O O . LEU A 1 100 ? -8.706 2.195 -2.350 1.00 98.81 100 LEU A O 1
ATOM 783 N N . SER A 1 101 ? -9.245 4.257 -1.604 1.00 98.75 101 SER A N 1
ATOM 784 C CA . SER A 1 101 ? -8.670 4.995 -2.730 1.00 98.75 101 SER A CA 1
ATOM 785 C C . SER A 1 101 ? -7.168 5.224 -2.579 1.00 98.75 101 SER A C 1
ATOM 787 O O . SER A 1 101 ? -6.724 6.030 -1.756 1.00 98.75 101 SER A O 1
ATOM 789 N N . GLU A 1 102 ? -6.374 4.597 -3.444 1.00 98.75 102 GLU A N 1
ATOM 790 C CA . GLU A 1 102 ? -4.969 4.966 -3.624 1.00 98.75 102 GLU A CA 1
ATOM 791 C C . GLU A 1 102 ? -4.814 6.357 -4.248 1.00 98.75 102 GLU A C 1
ATOM 793 O O . GLU A 1 102 ? -3.867 7.076 -3.928 1.00 98.75 102 GLU A O 1
ATOM 798 N N . GLN A 1 103 ? -5.738 6.753 -5.128 1.00 98.75 103 GLN A N 1
ATOM 799 C CA . GLN A 1 103 ? -5.651 8.028 -5.845 1.00 98.75 103 GLN A CA 1
ATOM 800 C C . GLN A 1 103 ? -5.774 9.228 -4.913 1.00 98.75 103 GLN A C 1
ATOM 802 O O . GLN A 1 103 ? -5.108 10.236 -5.125 1.00 98.75 103 GLN A O 1
ATOM 807 N N . GLU A 1 104 ? -6.584 9.120 -3.861 1.00 98.69 104 GLU A N 1
ATOM 808 C CA . GLU A 1 104 ? -6.667 10.165 -2.850 1.00 98.69 104 GLU A CA 1
ATOM 809 C C . GLU A 1 104 ? -5.298 10.402 -2.192 1.00 98.69 104 GLU A C 1
ATOM 811 O O . GLU A 1 104 ? -4.905 11.551 -2.004 1.00 98.69 104 GLU A O 1
ATOM 816 N N . LEU A 1 105 ? -4.534 9.344 -1.892 1.00 98.56 105 LEU A N 1
ATOM 817 C CA . LEU A 1 105 ? -3.168 9.507 -1.391 1.00 98.56 105 LEU A CA 1
ATOM 818 C C . LEU A 1 105 ? -2.271 10.156 -2.447 1.00 98.56 105 LEU A C 1
ATOM 820 O O . LEU A 1 105 ? -1.570 11.113 -2.124 1.00 98.56 105 LEU A O 1
ATOM 824 N N . VAL A 1 106 ? -2.314 9.677 -3.694 1.00 98.44 106 VAL A N 1
ATOM 825 C CA . VAL A 1 106 ? -1.506 10.223 -4.801 1.00 98.44 106 VAL A CA 1
ATOM 826 C C . VAL A 1 106 ? -1.738 11.727 -4.981 1.00 98.44 106 VAL A C 1
ATOM 828 O O . VAL A 1 106 ? -0.766 12.472 -5.086 1.00 98.44 106 VAL A O 1
ATOM 831 N N . ASP A 1 107 ? -2.994 12.175 -4.950 1.00 98.44 107 ASP A N 1
ATOM 832 C CA . ASP A 1 107 ? -3.365 13.563 -5.248 1.00 98.44 107 ASP A CA 1
ATOM 833 C C . ASP A 1 107 ? -3.298 14.491 -4.025 1.00 98.44 107 ASP A C 1
ATOM 835 O O . ASP A 1 107 ? -2.983 15.674 -4.160 1.00 98.44 107 ASP A O 1
ATOM 839 N N . CYS A 1 108 ? -3.637 13.994 -2.829 1.00 97.88 108 CYS A N 1
ATOM 840 C CA . CYS A 1 108 ? -3.854 14.834 -1.647 1.00 97.88 108 CYS A CA 1
ATOM 841 C C . CYS A 1 108 ? -2.739 14.753 -0.604 1.00 97.88 108 CYS A C 1
ATOM 843 O O . CYS A 1 108 ? -2.583 15.687 0.186 1.00 97.88 108 CYS A O 1
ATOM 845 N N . ASN A 1 109 ? -1.947 13.678 -0.565 1.00 95.50 109 ASN A N 1
ATOM 846 C CA . ASN A 1 109 ? -0.844 13.561 0.387 1.00 95.50 109 ASN A CA 1
ATOM 847 C C . ASN A 1 109 ? 0.417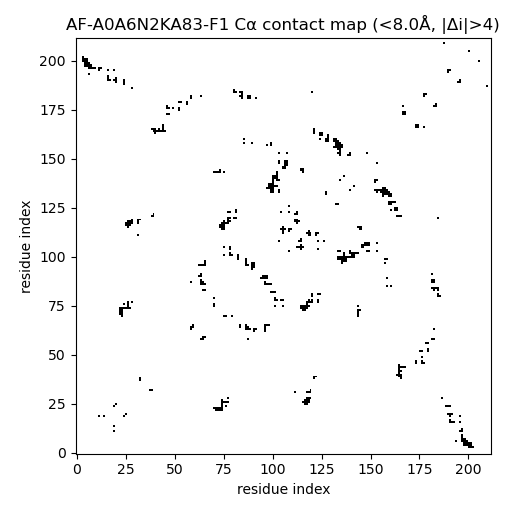 14.269 -0.135 1.00 95.50 109 ASN A C 1
ATOM 849 O O . ASN A 1 109 ? 1.471 13.671 -0.340 1.00 95.50 109 ASN A O 1
ATOM 853 N N . THR A 1 110 ? 0.299 15.579 -0.339 1.00 83.88 110 THR A N 1
ATOM 854 C CA . THR A 1 110 ? 1.363 16.426 -0.876 1.00 83.88 110 THR A CA 1
ATOM 855 C C . THR A 1 110 ? 2.274 16.920 0.248 1.00 83.88 110 THR A C 1
ATOM 857 O O . THR A 1 110 ? 1.803 17.515 1.218 1.00 83.88 110 THR A O 1
ATOM 860 N N . GLY A 1 111 ? 3.583 16.692 0.142 1.00 83.12 111 GLY A N 1
ATOM 861 C CA . GLY A 1 111 ? 4.568 17.219 1.091 1.00 83.12 111 GLY A CA 1
ATOM 862 C C . GLY A 1 111 ? 5.854 16.404 1.086 1.00 83.12 111 GLY A C 1
ATOM 863 O O . GLY A 1 111 ? 6.837 16.791 0.459 1.00 83.12 111 GLY A O 1
ATOM 864 N N . VAL A 1 112 ? 5.847 15.270 1.792 1.00 86.00 112 VAL A N 1
ATOM 865 C CA . VAL A 1 112 ? 6.947 14.287 1.736 1.00 86.00 112 VAL A CA 1
ATOM 866 C C . VAL A 1 112 ? 6.747 13.273 0.617 1.00 86.00 112 VAL A C 1
ATOM 868 O O . VAL A 1 112 ? 7.725 12.828 0.018 1.00 86.00 112 VAL A O 1
ATOM 871 N N . ASN A 1 113 ? 5.491 12.941 0.329 1.00 93.44 113 ASN A N 1
ATOM 872 C CA . ASN A 1 113 ? 5.125 12.103 -0.797 1.00 93.44 113 ASN A CA 1
ATOM 873 C C . ASN A 1 113 ? 4.888 12.979 -2.029 1.00 93.44 113 ASN A C 1
ATOM 875 O O . ASN A 1 113 ? 4.464 14.135 -1.927 1.00 93.44 113 ASN A O 1
ATOM 879 N N . HIS A 1 114 ? 5.231 12.427 -3.189 1.00 94.81 114 HIS A N 1
ATOM 880 C CA . HIS A 1 114 ? 5.285 13.138 -4.463 1.00 94.81 114 HIS A CA 1
ATOM 881 C C . HIS A 1 114 ? 4.475 12.401 -5.537 1.00 94.81 114 HIS A C 1
ATOM 883 O O . HIS A 1 114 ? 4.923 12.283 -6.678 1.00 94.81 114 HIS A O 1
ATOM 889 N N . GLY A 1 115 ? 3.312 11.862 -5.159 1.00 95.75 115 GLY A N 1
ATOM 890 C CA . GLY A 1 115 ? 2.403 11.180 -6.079 1.00 95.75 115 GLY A CA 1
ATOM 891 C C . GLY A 1 115 ? 3.086 10.035 -6.834 1.00 95.75 115 GLY A C 1
ATOM 892 O O . GLY A 1 115 ? 3.681 9.132 -6.229 1.00 95.75 115 GLY A O 1
ATOM 893 N N . CYS A 1 116 ? 3.055 10.092 -8.164 1.00 96.31 116 CYS A N 1
ATOM 894 C CA . CYS A 1 116 ? 3.695 9.126 -9.054 1.00 96.31 116 CYS A CA 1
ATOM 895 C C . CYS A 1 116 ? 5.227 9.178 -9.053 1.00 96.31 116 CYS A C 1
ATOM 897 O O . CYS A 1 116 ? 5.857 8.267 -9.589 1.00 96.31 116 CYS A O 1
ATOM 899 N N . ASN A 1 117 ? 5.850 10.189 -8.444 1.00 94.38 117 ASN A N 1
ATOM 900 C CA . ASN A 1 117 ? 7.307 10.267 -8.316 1.00 94.38 117 ASN A CA 1
ATOM 901 C C . ASN A 1 117 ? 7.863 9.523 -7.100 1.00 94.38 117 ASN A C 1
ATOM 903 O O . ASN A 1 117 ? 9.088 9.476 -6.947 1.00 94.38 117 ASN A O 1
ATOM 907 N N . GLY A 1 118 ? 6.996 8.938 -6.273 1.00 93.31 118 GLY A N 1
ATOM 908 C CA . GLY A 1 118 ? 7.389 8.158 -5.111 1.00 93.31 118 GLY A CA 1
ATOM 909 C C . GLY A 1 118 ? 6.906 8.726 -3.786 1.00 93.31 118 GLY A C 1
ATOM 910 O O . GLY A 1 118 ? 6.339 9.818 -3.702 1.00 93.31 118 GLY A O 1
ATOM 911 N N . GLY A 1 119 ? 7.136 7.946 -2.737 1.00 93.31 119 GLY A N 1
ATOM 912 C CA . GLY A 1 119 ? 6.666 8.261 -1.399 1.00 93.31 119 GLY A CA 1
ATOM 913 C C . GLY A 1 119 ? 6.997 7.178 -0.381 1.00 93.31 119 GLY A C 1
ATOM 914 O O . GLY A 1 119 ? 7.659 6.185 -0.687 1.00 93.31 119 GLY A O 1
ATOM 915 N N . LEU A 1 120 ? 6.542 7.405 0.844 1.00 93.50 120 LEU A N 1
ATOM 916 C CA . LEU A 1 120 ? 6.749 6.604 2.036 1.00 93.50 120 LEU A CA 1
ATOM 917 C C . LEU A 1 120 ? 5.401 6.333 2.714 1.00 93.50 120 LEU A C 1
ATOM 919 O O . LEU A 1 120 ? 4.556 7.225 2.844 1.00 93.50 120 LEU A O 1
ATOM 923 N N . MET A 1 121 ? 5.221 5.092 3.157 1.00 95.25 121 MET A N 1
ATOM 924 C CA . MET A 1 121 ? 3.959 4.604 3.712 1.00 95.25 121 MET A CA 1
ATOM 925 C C . MET A 1 121 ? 3.630 5.215 5.079 1.00 95.25 121 MET A C 1
ATOM 927 O O . MET A 1 121 ? 2.463 5.459 5.365 1.00 95.25 121 MET A O 1
ATOM 931 N N . ASP A 1 122 ? 4.632 5.505 5.911 1.00 93.25 122 ASP A N 1
ATOM 932 C CA . ASP A 1 122 ? 4.460 6.129 7.232 1.00 93.25 122 ASP A CA 1
ATOM 933 C C . ASP A 1 122 ? 3.841 7.531 7.132 1.00 93.25 122 ASP A C 1
ATOM 935 O O . ASP A 1 122 ? 2.867 7.830 7.821 1.00 93.25 122 ASP A O 1
ATOM 939 N N . TYR A 1 123 ? 4.304 8.358 6.193 1.00 94.88 123 TYR A N 1
ATOM 940 C CA . TYR A 1 123 ? 3.693 9.664 5.913 1.00 94.88 123 TYR A CA 1
ATOM 941 C C . TYR A 1 123 ? 2.268 9.556 5.366 1.00 94.88 123 TYR A C 1
ATOM 943 O O . TYR A 1 123 ? 1.446 10.437 5.625 1.00 94.88 123 TYR A O 1
ATOM 951 N N . ALA A 1 124 ? 1.970 8.489 4.627 1.00 97.12 124 ALA A N 1
ATOM 952 C CA . ALA A 1 124 ? 0.632 8.242 4.115 1.00 97.12 124 ALA A CA 1
ATOM 953 C C . ALA A 1 124 ? -0.326 7.813 5.238 1.00 97.12 124 ALA A C 1
ATOM 955 O O . ALA A 1 124 ? -1.425 8.353 5.336 1.00 97.12 124 ALA A O 1
ATOM 956 N N . PHE A 1 125 ? 0.099 6.924 6.144 1.00 97.44 125 PHE A N 1
ATOM 957 C CA . PHE A 1 125 ? -0.688 6.595 7.336 1.00 97.44 125 PHE A CA 1
ATOM 958 C C . PHE A 1 125 ? -0.944 7.829 8.201 1.00 97.44 125 PHE A C 1
ATOM 960 O O . PHE A 1 125 ? -2.072 8.051 8.643 1.00 97.44 125 PHE A O 1
ATOM 967 N N . GLU A 1 126 ? 0.082 8.655 8.414 1.00 95.88 126 GLU A N 1
ATOM 968 C CA . GLU A 1 126 ? -0.073 9.866 9.211 1.00 95.88 126 GLU A CA 1
ATOM 969 C C . GLU A 1 126 ? -0.981 10.904 8.537 1.00 95.88 126 GLU A C 1
ATOM 971 O O . GLU A 1 126 ? -1.738 11.618 9.193 1.00 95.88 126 GLU A O 1
ATOM 976 N N . PHE A 1 127 ? -0.964 10.974 7.207 1.00 97.06 127 PHE A N 1
ATOM 977 C CA . PHE A 1 127 ? -1.921 11.786 6.468 1.00 97.06 127 PHE A CA 1
ATOM 978 C C . PHE A 1 127 ? -3.361 11.320 6.693 1.00 97.06 127 PHE A C 1
ATOM 980 O O . PHE A 1 127 ? -4.208 12.149 7.028 1.00 97.06 127 PHE A O 1
ATOM 987 N N . ILE A 1 128 ? -3.632 10.013 6.579 1.00 97.94 128 ILE A N 1
ATOM 988 C CA . ILE A 1 128 ? -4.971 9.444 6.809 1.00 97.94 128 ILE A CA 1
ATOM 989 C C . ILE A 1 128 ? -5.449 9.790 8.221 1.00 97.94 128 ILE A C 1
ATOM 991 O O . ILE A 1 128 ? -6.574 10.262 8.389 1.00 97.94 128 ILE A O 1
ATOM 995 N N . LYS A 1 129 ? -4.586 9.625 9.231 1.00 97.00 129 LYS A N 1
ATOM 996 C CA . LYS A 1 129 ? -4.899 9.999 10.614 1.00 97.00 129 LYS A CA 1
ATOM 997 C C . LYS A 1 129 ? -5.220 11.488 10.748 1.00 97.00 129 LYS A C 1
ATOM 999 O O . LYS A 1 129 ? -6.295 11.834 11.228 1.00 97.00 129 LYS A O 1
ATOM 1004 N N . LYS A 1 130 ? -4.305 12.374 10.336 1.00 96.06 130 LYS A N 1
ATOM 1005 C CA . LYS A 1 130 ? -4.450 13.834 10.502 1.00 96.06 130 LYS A CA 1
ATOM 1006 C C . LYS A 1 130 ? -5.662 14.397 9.780 1.00 96.06 130 LYS A C 1
ATOM 1008 O O . LYS A 1 130 ? -6.307 15.308 10.289 1.00 96.06 130 LYS A O 1
ATOM 1013 N N . LYS A 1 131 ? -5.955 13.868 8.596 1.00 96.12 131 LYS A N 1
ATOM 1014 C CA . LYS A 1 131 ? -7.112 14.268 7.804 1.00 96.12 131 LYS A CA 1
ATOM 1015 C C . LYS A 1 131 ? -8.433 13.774 8.412 1.00 96.12 131 LYS A C 1
ATOM 1017 O O . LYS A 1 131 ? -9.467 14.397 8.192 1.00 96.12 131 LYS A O 1
ATOM 1022 N N . GLY A 1 132 ? -8.408 12.678 9.172 1.00 97.44 132 GLY A N 1
ATOM 1023 C CA . GLY A 1 132 ? -9.605 12.044 9.731 1.00 97.44 132 GLY A CA 1
ATOM 1024 C C . GLY A 1 132 ? -10.173 10.912 8.869 1.00 97.44 132 GLY A C 1
ATOM 1025 O O . GLY A 1 132 ? -11.324 10.523 9.054 1.00 97.44 132 GLY A O 1
ATOM 1026 N N . GLY A 1 133 ? -9.381 10.370 7.942 1.00 98.06 133 GLY A N 1
ATOM 1027 C CA . GLY A 1 133 ? -9.709 9.177 7.169 1.00 98.06 133 GLY A CA 1
ATOM 1028 C C . GLY A 1 133 ? -9.371 9.263 5.683 1.00 98.06 133 GLY A C 1
ATOM 1029 O O . GLY A 1 133 ? -8.904 10.284 5.179 1.00 98.06 133 GLY A O 1
ATOM 1030 N N . ILE A 1 134 ? -9.626 8.150 5.001 1.00 98.69 134 ILE A N 1
ATOM 1031 C CA . ILE A 1 134 ? -9.454 7.938 3.563 1.00 98.69 134 ILE A CA 1
ATOM 1032 C C . ILE A 1 134 ? -10.794 7.523 2.949 1.00 98.69 134 ILE A C 1
ATOM 1034 O O . ILE A 1 134 ? -11.575 6.795 3.573 1.00 98.69 134 ILE A O 1
ATOM 1038 N N . THR A 1 135 ? -11.096 7.994 1.742 1.00 98.75 135 THR A N 1
ATOM 1039 C CA . THR A 1 135 ? -12.310 7.624 1.014 1.00 98.75 135 THR A CA 1
ATOM 1040 C C . THR A 1 135 ? -12.200 6.269 0.304 1.00 98.75 135 THR A C 1
ATOM 1042 O O . THR A 1 135 ? -11.146 5.630 0.260 1.00 98.75 135 THR A O 1
ATOM 1045 N N . SER A 1 136 ? -13.325 5.810 -0.244 1.00 98.75 136 SER A N 1
ATOM 1046 C CA . SER A 1 136 ? -13.401 4.566 -1.013 1.00 98.75 136 SER A CA 1
ATOM 1047 C C . SER A 1 136 ? -12.908 4.738 -2.450 1.00 98.75 136 SER A C 1
ATOM 1049 O O . SER A 1 136 ? -13.060 5.806 -3.047 1.00 98.75 136 SER A O 1
ATOM 1051 N N . GLU A 1 137 ? -12.421 3.650 -3.045 1.00 98.56 137 GLU A N 1
ATOM 1052 C CA . GLU A 1 137 ? -12.051 3.598 -4.467 1.00 98.56 137 GLU A CA 1
ATOM 1053 C C . GLU A 1 137 ? -13.226 3.998 -5.374 1.00 98.56 137 GLU A C 1
ATOM 1055 O O . GLU A 1 137 ? -13.060 4.724 -6.348 1.00 98.56 137 GLU A O 1
ATOM 1060 N N . SER A 1 138 ? -14.454 3.614 -5.012 1.00 98.44 138 SER A N 1
ATOM 1061 C CA . SER A 1 138 ? -15.648 3.970 -5.790 1.00 98.44 138 SER A CA 1
ATOM 1062 C C . SER A 1 138 ? -15.922 5.481 -5.850 1.00 98.44 138 SER A C 1
ATOM 1064 O O . SER A 1 138 ? -16.427 5.982 -6.854 1.00 98.44 138 SER A O 1
ATOM 1066 N N . ASN A 1 139 ? -15.568 6.222 -4.797 1.00 98.62 139 ASN A N 1
ATOM 1067 C CA . ASN A 1 139 ? -15.754 7.670 -4.735 1.00 98.62 139 ASN A CA 1
ATOM 1068 C C . ASN A 1 139 ? -14.597 8.417 -5.421 1.00 98.62 139 ASN A C 1
ATOM 1070 O O . ASN A 1 139 ? -14.814 9.388 -6.161 1.00 98.62 139 ASN A O 1
ATOM 1074 N N . TYR A 1 140 ? -13.367 7.934 -5.228 1.00 98.69 140 TYR A N 1
ATOM 1075 C CA . TYR A 1 140 ? -12.150 8.521 -5.787 1.00 98.69 140 TYR A CA 1
ATOM 1076 C C . TYR A 1 140 ? -11.339 7.461 -6.559 1.00 98.69 140 TYR A C 1
ATOM 1078 O O . TYR A 1 140 ? -10.353 6.951 -6.032 1.00 98.69 140 TYR A O 1
ATOM 1086 N N . PRO A 1 141 ? -11.729 7.145 -7.811 1.00 98.50 141 PRO A N 1
ATOM 1087 C CA . PRO A 1 141 ? -11.119 6.051 -8.565 1.00 98.50 141 PRO A CA 1
ATOM 1088 C C . PRO A 1 141 ? -9.672 6.308 -8.974 1.00 98.50 141 PRO A C 1
ATOM 1090 O O . PRO A 1 141 ? -9.309 7.446 -9.302 1.00 98.50 141 PRO A O 1
ATOM 1093 N N . TYR A 1 142 ? -8.892 5.233 -9.047 1.00 98.56 142 TYR A N 1
ATOM 1094 C CA . TYR A 1 142 ? -7.504 5.234 -9.484 1.00 98.56 142 TYR A CA 1
ATOM 1095 C C . TYR A 1 142 ? -7.326 5.556 -10.970 1.00 98.56 142 TYR A C 1
ATOM 1097 O O . TYR A 1 142 ? -8.068 5.090 -11.835 1.00 98.56 142 TYR A O 1
ATOM 1105 N N . ARG A 1 143 ? -6.323 6.390 -11.272 1.00 98.00 143 ARG A N 1
ATOM 1106 C CA . ARG A 1 143 ? -6.038 6.919 -12.618 1.00 98.00 143 ARG A CA 1
ATOM 1107 C C . ARG A 1 143 ? -4.597 6.712 -13.072 1.00 98.00 143 ARG A C 1
ATOM 1109 O O . ARG A 1 143 ? -4.289 7.044 -14.211 1.00 98.00 143 ARG A O 1
ATOM 1116 N N . ALA A 1 144 ? -3.727 6.181 -12.212 1.00 96.69 144 ALA A N 1
ATOM 1117 C CA . ALA A 1 144 ? -2.311 5.951 -12.515 1.00 96.69 144 ALA A CA 1
ATOM 1118 C C . ALA A 1 144 ? -1.549 7.201 -13.003 1.00 96.69 144 ALA A C 1
ATOM 1120 O O . ALA A 1 144 ? -0.626 7.102 -13.811 1.00 96.69 144 ALA A O 1
ATOM 1121 N N . GLN A 1 145 ? -1.929 8.379 -12.514 1.00 97.31 145 GLN A N 1
ATOM 1122 C CA . GLN A 1 145 ? -1.275 9.650 -12.811 1.00 97.31 145 GLN A CA 1
ATOM 1123 C C . GLN A 1 145 ? -1.517 10.640 -11.674 1.00 97.31 145 GLN A C 1
ATOM 1125 O O . GLN A 1 145 ? -2.486 10.490 -10.929 1.00 97.31 145 GLN A O 1
ATOM 1130 N N . ASP A 1 146 ? -0.674 11.664 -11.582 1.00 97.62 146 ASP A N 1
ATOM 1131 C CA . ASP A 1 146 ? -0.893 12.768 -10.652 1.00 97.62 146 ASP A CA 1
ATOM 1132 C C . ASP A 1 146 ? -2.133 13.577 -11.062 1.00 97.62 146 ASP A C 1
ATOM 1134 O O . ASP A 1 146 ? -2.358 13.879 -12.241 1.00 97.62 146 ASP A O 1
ATOM 1138 N N . GLY A 1 147 ? -2.943 13.934 -10.073 1.00 95.94 147 GLY A N 1
ATOM 1139 C CA . GLY A 1 147 ? -4.091 14.815 -10.200 1.00 95.94 147 GLY A CA 1
ATOM 1140 C C . GLY A 1 147 ? -4.047 15.958 -9.191 1.00 95.94 147 GLY A C 1
ATOM 1141 O O . GLY A 1 147 ? -3.157 16.069 -8.352 1.00 95.94 147 GLY A O 1
ATOM 1142 N N . GLN A 1 148 ? -5.038 16.839 -9.289 1.00 97.12 148 GLN A N 1
ATOM 1143 C CA . GLN A 1 148 ? -5.317 17.813 -8.238 1.00 97.12 148 GLN A CA 1
ATOM 1144 C C . GLN A 1 148 ? -6.193 17.151 -7.177 1.00 97.12 148 GLN A C 1
ATOM 1146 O O . GLN A 1 148 ? -7.156 16.469 -7.532 1.00 97.12 148 GLN A O 1
ATOM 1151 N N . CYS A 1 149 ? -5.899 17.394 -5.899 1.00 97.75 149 CYS A N 1
ATOM 1152 C CA . CYS A 1 149 ? -6.706 16.872 -4.801 1.00 97.75 149 CYS A CA 1
ATOM 1153 C C . CYS A 1 149 ? -8.164 17.353 -4.900 1.00 97.75 149 CYS A C 1
ATOM 1155 O O . CYS A 1 149 ? -8.461 18.537 -4.712 1.00 97.75 149 CYS A O 1
ATOM 1157 N N . ASP A 1 150 ? -9.093 16.429 -5.157 1.00 97.94 150 ASP A N 1
ATOM 1158 C CA . ASP A 1 150 ? -10.528 16.716 -5.133 1.00 97.94 150 ASP A CA 1
ATOM 1159 C C . ASP A 1 150 ? -11.038 16.719 -3.687 1.00 97.94 150 ASP A C 1
ATOM 1161 O O . ASP A 1 150 ? -11.427 15.688 -3.131 1.00 97.94 150 ASP A O 1
ATOM 1165 N N . ALA A 1 151 ? -11.067 17.907 -3.080 1.00 96.38 151 ALA A N 1
ATOM 1166 C CA . ALA A 1 151 ? -11.518 18.102 -1.704 1.00 96.38 151 ALA A CA 1
ATOM 1167 C C . ALA A 1 1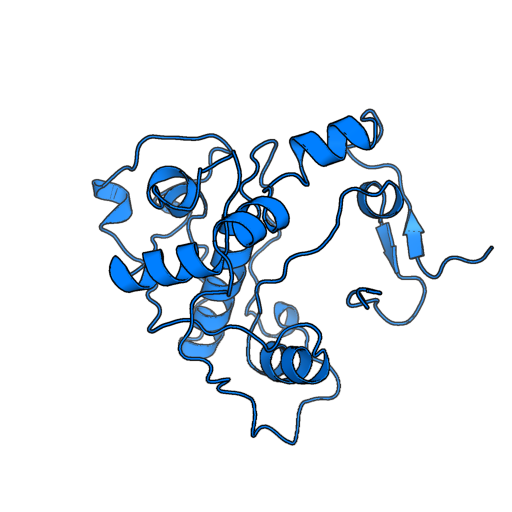51 ? -12.946 17.580 -1.447 1.00 96.38 151 ALA A C 1
ATOM 1169 O O . ALA A 1 151 ? -13.236 17.112 -0.348 1.00 96.38 151 ALA A O 1
ATOM 1170 N N . LYS A 1 152 ? -13.851 17.622 -2.437 1.00 97.38 152 LYS A N 1
ATOM 1171 C CA . LYS A 1 152 ? -15.245 17.176 -2.246 1.00 97.38 152 LYS A CA 1
ATOM 1172 C C . LYS A 1 152 ? -15.328 15.664 -2.084 1.00 97.38 152 LYS A C 1
ATOM 1174 O O . LYS A 1 152 ? -16.118 15.179 -1.275 1.00 97.38 152 LYS A O 1
ATOM 1179 N N . LYS A 1 153 ? -14.515 14.933 -2.846 1.00 97.88 153 LYS A N 1
ATOM 1180 C CA . LYS A 1 153 ? -14.388 13.478 -2.727 1.00 97.88 153 LYS A CA 1
ATOM 1181 C C . LYS A 1 153 ? -13.598 13.101 -1.482 1.00 97.88 153 LYS A C 1
ATOM 1183 O O . LYS A 1 153 ? -14.041 12.263 -0.704 1.00 97.88 153 LYS A O 1
ATOM 1188 N N . ALA A 1 154 ? -12.473 13.774 -1.268 1.00 96.62 154 ALA A N 1
ATOM 1189 C CA . ALA A 1 154 ? -11.589 13.568 -0.132 1.00 96.62 154 ALA A CA 1
ATOM 1190 C C . ALA A 1 154 ? -12.303 13.786 1.219 1.00 96.62 154 ALA A C 1
ATOM 1192 O O . ALA A 1 154 ? -12.018 13.064 2.169 1.00 96.62 154 ALA A O 1
ATOM 1193 N N . ASN A 1 155 ? -13.255 14.718 1.316 1.00 96.19 155 ASN A N 1
ATOM 1194 C CA . ASN A 1 155 ? -14.000 15.002 2.552 1.00 96.19 155 ASN A CA 1
ATOM 1195 C C . ASN A 1 155 ? -15.160 14.024 2.831 1.00 96.19 155 ASN A C 1
ATOM 1197 O O . ASN A 1 155 ? -16.055 14.334 3.615 1.00 96.19 155 ASN A O 1
ATOM 1201 N N . GLN A 1 156 ? -15.153 12.844 2.207 1.00 97.50 156 GLN A N 1
ATOM 1202 C CA . GLN A 1 156 ? -16.092 11.751 2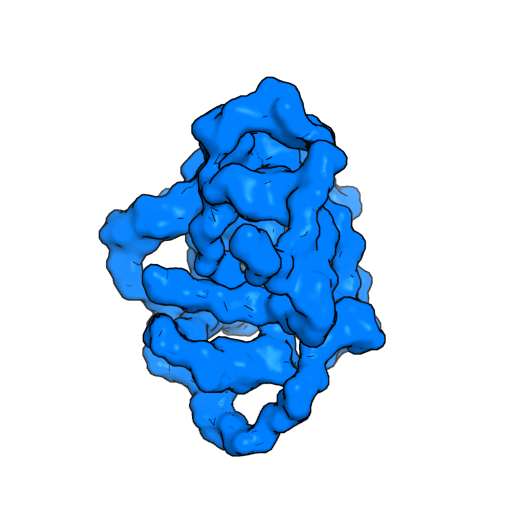.473 1.00 97.50 156 GLN A CA 1
ATOM 1203 C C . GLN A 1 156 ? -15.311 10.497 2.902 1.00 97.50 156 GLN A C 1
ATOM 1205 O O . GLN A 1 156 ? -15.180 9.553 2.114 1.00 97.50 156 GLN A O 1
ATOM 1210 N N . PRO A 1 157 ? -14.717 10.491 4.112 1.00 97.56 157 PRO A N 1
ATOM 1211 C CA . PRO A 1 157 ? -13.908 9.370 4.571 1.00 97.56 157 PRO A CA 1
ATOM 1212 C C . PRO A 1 157 ? -14.773 8.120 4.772 1.00 97.56 157 PRO A C 1
ATOM 1214 O O . PRO A 1 157 ? -15.864 8.183 5.335 1.00 97.56 157 PRO A O 1
ATOM 1217 N N . ALA A 1 158 ? -14.266 6.977 4.315 1.00 98.25 158 ALA A N 1
ATOM 1218 C CA . ALA A 1 158 ? -14.874 5.664 4.513 1.00 98.25 158 ALA A CA 1
ATOM 1219 C C . ALA A 1 158 ? -14.248 4.922 5.704 1.00 98.25 158 ALA A C 1
ATOM 1221 O O . ALA A 1 158 ? -14.944 4.193 6.407 1.00 98.25 158 ALA A O 1
ATOM 1222 N N . VAL A 1 159 ? -12.942 5.106 5.923 1.00 98.50 159 VAL A N 1
ATOM 1223 C CA . VAL A 1 159 ? -12.168 4.458 6.992 1.00 98.50 159 VAL A CA 1
ATOM 1224 C C . VAL A 1 159 ? -11.193 5.464 7.597 1.00 98.50 159 VAL A C 1
ATOM 1226 O O . VAL A 1 159 ? -10.572 6.240 6.873 1.00 98.50 159 VAL A O 1
ATOM 1229 N N . SER A 1 160 ? -11.030 5.430 8.918 1.00 97.75 160 SER A N 1
ATOM 1230 C CA . SER A 1 160 ? -10.016 6.187 9.656 1.00 97.75 160 SER A CA 1
ATOM 1231 C C . SER A 1 160 ? -9.066 5.249 10.405 1.00 97.75 160 SER A C 1
ATOM 1233 O O . SER A 1 160 ? -9.366 4.073 10.616 1.00 97.75 160 SER A O 1
ATOM 1235 N N . VAL A 1 161 ? -7.897 5.770 10.783 1.00 97.00 161 VAL A N 1
ATOM 1236 C CA . VAL A 1 161 ? -6.905 5.061 11.603 1.00 97.00 161 VAL A CA 1
ATOM 1237 C C . VAL A 1 161 ? -6.461 5.946 12.763 1.00 97.00 161 VAL A C 1
ATOM 1239 O O . VAL A 1 161 ? -6.318 7.159 12.606 1.00 97.00 161 VAL A O 1
ATOM 1242 N N . ASP A 1 162 ? -6.196 5.333 13.915 1.00 95.19 162 ASP A N 1
ATOM 1243 C CA . ASP A 1 162 ? -5.790 6.054 15.130 1.00 95.19 162 ASP A CA 1
ATOM 1244 C C . ASP A 1 162 ? -4.289 6.397 15.148 1.00 95.19 162 ASP A C 1
ATOM 1246 O O . ASP A 1 162 ? -3.826 7.259 15.908 1.00 95.19 162 ASP A O 1
ATOM 1250 N N . GLY A 1 163 ? -3.495 5.727 14.309 1.00 93.50 163 GLY A N 1
ATOM 1251 C CA . GLY A 1 163 ? -2.044 5.862 14.276 1.00 93.50 163 GLY A CA 1
ATOM 1252 C C . GLY A 1 163 ? -1.351 4.832 13.402 1.00 93.50 163 GLY A C 1
ATOM 1253 O O . GLY A 1 163 ? -1.983 3.999 12.756 1.00 93.50 163 GLY A O 1
ATOM 1254 N N . HIS A 1 164 ? -0.026 4.912 13.416 1.00 93.69 164 HIS A N 1
ATOM 1255 C CA . HIS A 1 164 ? 0.873 3.935 12.825 1.00 93.69 164 HIS A CA 1
ATOM 1256 C C . HIS A 1 164 ? 2.109 3.779 13.713 1.00 93.69 164 HIS A C 1
ATOM 1258 O O . HIS A 1 164 ? 2.436 4.654 14.519 1.00 93.69 164 HIS A O 1
ATOM 1264 N N . GLU A 1 165 ? 2.822 2.679 13.523 1.00 92.81 165 GLU A N 1
ATOM 1265 C CA . GLU A 1 165 ? 4.098 2.403 14.171 1.00 92.81 165 GLU A CA 1
ATOM 1266 C C . GLU A 1 165 ? 5.057 1.750 13.176 1.00 92.81 165 GLU A C 1
ATOM 1268 O O . GLU A 1 165 ? 4.639 1.154 12.181 1.00 92.81 165 GLU A O 1
ATOM 1273 N N . GLY A 1 166 ? 6.354 1.894 13.430 1.00 91.50 166 GLY A N 1
ATOM 1274 C CA . GLY A 1 166 ? 7.380 1.197 12.669 1.00 91.50 166 GLY A CA 1
ATOM 1275 C C . GLY A 1 166 ? 7.668 -0.162 13.293 1.00 91.50 166 GLY A C 1
ATOM 1276 O O . GLY A 1 166 ? 7.967 -0.243 14.484 1.00 91.50 166 GLY A O 1
ATOM 1277 N N . VAL A 1 167 ? 7.656 -1.222 12.484 1.00 92.69 167 VAL A N 1
ATOM 1278 C CA . VAL A 1 167 ? 8.268 -2.492 12.893 1.00 92.69 167 VAL A CA 1
ATOM 1279 C C . VAL A 1 167 ? 9.781 -2.262 13.053 1.00 92.69 167 VAL A C 1
ATOM 1281 O O . VAL A 1 167 ? 10.386 -1.636 12.173 1.00 92.69 167 VAL A O 1
ATOM 1284 N N . PRO A 1 168 ? 10.415 -2.746 14.140 1.00 91.31 168 PRO A N 1
ATOM 1285 C CA . PRO A 1 168 ? 11.860 -2.658 14.319 1.00 91.31 168 PRO A CA 1
ATOM 1286 C C . PRO A 1 168 ? 12.630 -3.115 13.072 1.00 91.31 168 PRO A C 1
ATOM 1288 O O . PRO A 1 168 ? 12.393 -4.200 12.537 1.00 91.31 168 PRO A O 1
ATOM 1291 N N . ARG A 1 169 ? 13.549 -2.265 12.594 1.00 88.31 169 ARG A N 1
ATOM 1292 C CA . ARG A 1 169 ? 14.318 -2.520 11.366 1.00 88.31 169 ARG A CA 1
ATOM 1293 C C . ARG A 1 169 ? 15.131 -3.809 11.496 1.00 88.31 169 ARG A C 1
ATOM 1295 O O . ARG A 1 169 ? 15.716 -4.062 12.545 1.00 88.31 169 ARG A O 1
ATOM 1302 N N . ASN A 1 170 ? 15.207 -4.573 10.405 1.00 86.88 170 ASN A N 1
ATOM 1303 C CA . ASN A 1 170 ? 15.996 -5.806 10.298 1.00 86.88 170 ASN A CA 1
ATOM 1304 C C . ASN A 1 170 ? 15.661 -6.851 11.380 1.00 86.88 170 ASN A C 1
ATOM 1306 O O . ASN A 1 170 ? 16.534 -7.589 11.830 1.00 86.88 170 ASN A O 1
ATOM 1310 N N . ASN A 1 171 ? 14.400 -6.897 11.821 1.00 92.00 171 ASN A N 1
ATOM 1311 C CA . ASN A 1 171 ? 13.930 -7.834 12.834 1.00 92.00 171 ASN A CA 1
ATOM 1312 C C . ASN A 1 171 ? 12.717 -8.615 12.315 1.00 92.00 171 ASN A C 1
ATOM 1314 O O . ASN A 1 171 ? 11.565 -8.224 12.509 1.00 92.00 171 ASN A O 1
ATOM 1318 N N . GLU A 1 172 ? 12.982 -9.741 11.656 1.00 92.94 172 GLU A N 1
ATOM 1319 C CA . GLU A 1 172 ? 11.932 -10.596 11.094 1.00 92.94 172 GLU A CA 1
ATOM 1320 C C . GLU A 1 172 ? 11.026 -11.215 12.159 1.00 92.94 172 GLU A C 1
ATOM 1322 O O . GLU A 1 172 ? 9.850 -11.438 11.897 1.00 92.94 172 GLU A O 1
ATOM 1327 N N . ASN A 1 173 ? 11.516 -11.427 13.384 1.00 93.62 173 ASN A N 1
ATOM 1328 C CA . ASN A 1 173 ? 10.663 -11.890 14.477 1.00 93.62 173 ASN A CA 1
ATOM 1329 C C . ASN A 1 173 ? 9.635 -10.817 14.870 1.00 93.62 173 ASN A C 1
ATOM 1331 O O . ASN A 1 173 ? 8.468 -11.123 15.097 1.00 93.62 173 ASN A O 1
ATOM 1335 N N . ALA A 1 174 ? 10.033 -9.542 14.906 1.00 95.25 174 ALA A N 1
ATOM 1336 C CA . ALA A 1 174 ? 9.088 -8.449 15.110 1.00 95.25 174 ALA A CA 1
ATOM 1337 C C . ALA A 1 174 ? 8.101 -8.338 13.934 1.00 95.25 174 ALA A C 1
ATOM 1339 O O . ALA A 1 174 ? 6.900 -8.190 14.157 1.00 95.25 174 ALA A O 1
ATOM 1340 N N . LEU A 1 175 ? 8.575 -8.493 12.693 1.00 95.56 175 LEU A N 1
ATOM 1341 C CA . LEU A 1 175 ? 7.702 -8.522 11.517 1.00 95.56 175 LEU A CA 1
ATOM 1342 C C . LEU A 1 175 ? 6.696 -9.679 11.579 1.00 95.56 175 LEU A C 1
ATOM 1344 O O . LEU A 1 175 ? 5.513 -9.463 11.332 1.00 95.56 175 LEU A O 1
ATOM 1348 N N . LEU A 1 176 ? 7.133 -10.875 11.976 1.00 95.62 176 LEU A N 1
ATOM 1349 C CA . LEU A 1 176 ? 6.280 -12.044 12.177 1.00 95.62 176 LEU A CA 1
ATOM 1350 C C . LEU A 1 176 ? 5.178 -11.750 13.201 1.00 95.62 176 LEU A C 1
ATOM 1352 O O . LEU A 1 176 ? 4.009 -12.031 12.936 1.00 95.62 176 LEU A O 1
ATOM 1356 N N . LYS A 1 177 ? 5.523 -11.140 14.343 1.00 96.56 177 LYS A N 1
ATOM 1357 C CA . LYS A 1 177 ? 4.542 -10.726 15.361 1.00 96.56 177 LYS A CA 1
ATOM 1358 C C . LYS A 1 177 ? 3.529 -9.725 14.807 1.00 96.56 177 LYS A C 1
ATOM 1360 O O . LYS A 1 177 ? 2.341 -9.860 15.091 1.00 96.56 177 LYS A O 1
ATOM 1365 N N . ALA A 1 178 ? 3.962 -8.763 13.995 1.00 96.81 178 ALA A N 1
ATOM 1366 C CA . ALA A 1 178 ? 3.061 -7.795 13.374 1.00 96.81 178 ALA A CA 1
ATOM 1367 C C . ALA A 1 178 ? 2.130 -8.451 12.338 1.00 96.81 178 ALA A C 1
ATOM 1369 O O . ALA A 1 178 ? 0.910 -8.316 12.429 1.00 96.81 178 ALA A O 1
ATOM 1370 N N . VAL A 1 179 ? 2.688 -9.240 11.413 1.00 96.88 179 VAL A N 1
ATOM 1371 C CA . VAL A 1 179 ? 1.935 -9.938 10.357 1.00 96.88 179 VAL A CA 1
ATOM 1372 C C . VAL A 1 179 ? 0.957 -10.959 10.935 1.00 96.88 179 VAL A C 1
ATOM 1374 O O . VAL A 1 179 ? -0.118 -11.160 10.377 1.00 96.88 179 VAL A O 1
ATOM 1377 N N . ALA A 1 180 ? 1.274 -11.568 12.079 1.00 97.19 180 ALA A N 1
ATOM 1378 C CA . ALA A 1 180 ? 0.354 -12.457 12.781 1.00 97.19 180 ALA A CA 1
ATOM 1379 C C . ALA A 1 180 ? -0.934 -11.759 13.258 1.00 97.19 180 ALA A C 1
ATOM 1381 O O . ALA A 1 180 ? -1.930 -12.437 13.503 1.00 97.19 180 ALA A O 1
ATOM 1382 N N . ASN A 1 181 ? -0.925 -10.427 13.382 1.00 96.75 181 ASN A N 1
ATOM 1383 C CA . ASN A 1 181 ? -2.036 -9.645 13.921 1.00 96.75 181 ASN A CA 1
ATOM 1384 C C . ASN A 1 181 ? -2.742 -8.769 12.879 1.00 96.75 181 ASN A C 1
ATOM 1386 O O . ASN A 1 181 ? -3.924 -8.489 13.058 1.00 96.75 181 ASN A O 1
ATOM 1390 N N . GLN A 1 182 ? -2.062 -8.357 11.804 1.00 97.38 182 GLN A N 1
ATOM 1391 C CA . GLN A 1 182 ? -2.658 -7.601 10.695 1.00 97.38 182 GLN A CA 1
ATOM 1392 C C . GLN A 1 182 ? -1.752 -7.584 9.452 1.00 97.38 182 GLN A C 1
ATOM 1394 O O . GLN A 1 182 ? -0.551 -7.821 9.576 1.00 97.38 182 GLN A O 1
ATOM 1399 N N . PRO A 1 183 ? -2.271 -7.270 8.250 1.00 97.94 183 PRO A N 1
ATOM 1400 C CA . PRO A 1 183 ? -1.433 -6.947 7.097 1.00 97.94 183 PRO A CA 1
ATOM 1401 C C . PRO A 1 183 ? -0.48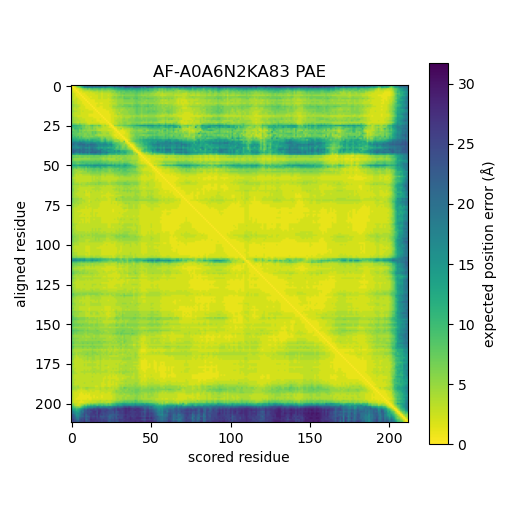8 -5.766 7.376 1.00 97.94 183 PRO A C 1
ATOM 1403 O O . PRO A 1 183 ? -0.875 -4.779 8.002 1.00 97.94 183 PRO A O 1
ATOM 1406 N N . VAL A 1 184 ? 0.756 -5.872 6.901 1.00 97.50 184 VAL A N 1
ATOM 1407 C CA . VAL A 1 184 ? 1.832 -4.899 7.150 1.00 97.50 184 VAL A CA 1
ATOM 1408 C C . VAL A 1 184 ? 2.395 -4.396 5.824 1.00 97.50 184 VAL A C 1
ATOM 1410 O O . VAL A 1 184 ? 2.722 -5.191 4.944 1.00 97.50 184 VAL A O 1
ATOM 1413 N N . SER A 1 185 ? 2.549 -3.078 5.692 1.00 96.69 185 SER A N 1
ATOM 1414 C CA . SER A 1 185 ? 3.249 -2.461 4.563 1.00 96.69 185 SER A CA 1
ATOM 1415 C C . SER A 1 185 ? 4.758 -2.687 4.673 1.00 96.69 185 SER A C 1
ATOM 1417 O O . SER A 1 185 ? 5.372 -2.332 5.679 1.00 96.69 185 SER A O 1
ATOM 1419 N N . VAL A 1 186 ? 5.371 -3.228 3.620 1.00 94.31 186 VAL A N 1
ATOM 1420 C CA . VAL A 1 186 ? 6.822 -3.464 3.537 1.00 94.31 186 VAL A CA 1
ATOM 1421 C C . VAL A 1 186 ? 7.406 -2.840 2.271 1.00 94.31 186 VAL A C 1
ATOM 1423 O O . VAL A 1 186 ? 6.694 -2.617 1.292 1.00 94.31 186 VAL A O 1
ATOM 1426 N N . ALA A 1 187 ? 8.706 -2.548 2.296 1.00 90.75 187 ALA A N 1
ATOM 1427 C CA . ALA A 1 187 ? 9.468 -2.100 1.135 1.00 90.75 187 ALA A CA 1
ATOM 1428 C C . ALA A 1 187 ? 10.444 -3.199 0.710 1.00 90.75 187 ALA A C 1
ATOM 1430 O O . ALA A 1 187 ? 11.103 -3.794 1.560 1.00 90.75 187 ALA A O 1
ATOM 1431 N N . ILE A 1 188 ? 10.536 -3.450 -0.595 1.00 91.12 188 ILE A N 1
ATOM 1432 C CA . ILE A 1 188 ? 11.326 -4.542 -1.180 1.00 91.12 188 ILE A CA 1
ATOM 1433 C C . ILE A 1 188 ? 12.081 -4.034 -2.412 1.00 91.12 188 ILE A C 1
ATOM 1435 O O . ILE A 1 188 ? 11.640 -3.072 -3.046 1.00 91.12 188 ILE A O 1
ATOM 1439 N N . ASP A 1 189 ? 13.189 -4.681 -2.779 1.00 88.12 189 ASP A N 1
ATOM 1440 C CA . ASP A 1 189 ? 13.825 -4.457 -4.082 1.00 88.12 189 ASP A CA 1
ATOM 1441 C C . ASP A 1 189 ? 13.225 -5.411 -5.123 1.00 88.12 189 ASP A C 1
ATOM 1443 O O . ASP A 1 189 ? 13.546 -6.596 -5.167 1.00 88.12 189 ASP A O 1
ATOM 1447 N N . ALA A 1 190 ? 12.332 -4.878 -5.957 1.00 88.56 190 ALA A N 1
ATOM 1448 C CA . ALA A 1 190 ? 11.672 -5.618 -7.032 1.00 88.56 190 ALA A CA 1
ATOM 1449 C C . ALA A 1 190 ? 12.284 -5.336 -8.421 1.00 88.56 190 ALA A C 1
ATOM 1451 O O . ALA A 1 190 ? 11.676 -5.648 -9.444 1.00 88.56 190 ALA A O 1
ATOM 1452 N N . GLY A 1 191 ? 13.463 -4.705 -8.488 1.00 85.88 191 GLY A N 1
ATOM 1453 C CA . GLY A 1 191 ? 14.065 -4.242 -9.742 1.00 85.88 191 GLY A CA 1
ATOM 1454 C C . GLY A 1 191 ? 14.803 -5.310 -10.559 1.00 85.88 191 GLY A C 1
ATOM 1455 O O . GLY A 1 191 ? 15.312 -4.991 -11.637 1.00 85.88 191 GLY A O 1
ATOM 1456 N N . GLY A 1 192 ? 14.916 -6.536 -10.041 1.00 89.31 192 GLY A N 1
ATOM 1457 C CA . GLY A 1 192 ? 15.631 -7.648 -10.673 1.00 89.31 192 GLY A CA 1
ATOM 1458 C C . GLY A 1 192 ? 14.793 -8.424 -11.696 1.00 89.31 192 GLY A C 1
ATOM 1459 O O . GLY A 1 192 ? 13.574 -8.527 -11.570 1.00 89.31 192 GLY A O 1
ATOM 1460 N N . SER A 1 193 ? 15.454 -9.038 -12.683 1.00 90.81 193 SER A N 1
ATOM 1461 C CA . SER A 1 193 ? 14.793 -9.829 -13.737 1.00 90.81 193 SER A CA 1
ATOM 1462 C C . SER A 1 193 ? 14.040 -11.050 -13.198 1.00 90.81 193 SER A C 1
ATOM 1464 O O . SER A 1 193 ? 13.002 -11.422 -13.736 1.00 90.81 193 SER A O 1
ATOM 1466 N N . ASP A 1 194 ? 14.530 -11.659 -12.113 1.00 92.69 194 ASP A N 1
ATOM 1467 C CA . ASP A 1 194 ? 13.837 -12.772 -11.455 1.00 92.69 194 ASP A CA 1
ATOM 1468 C C . ASP A 1 194 ? 12.476 -12.318 -10.884 1.00 92.69 194 ASP A C 1
ATOM 1470 O O . ASP A 1 194 ? 11.486 -13.027 -11.043 1.00 92.69 194 ASP A O 1
ATOM 1474 N N . PHE A 1 195 ? 12.389 -11.111 -10.303 1.00 91.38 195 PHE A N 1
ATOM 1475 C CA . PHE A 1 195 ? 11.117 -10.525 -9.854 1.00 91.38 195 PHE A CA 1
ATOM 1476 C C . PHE A 1 195 ? 10.218 -10.132 -11.027 1.00 91.38 195 PHE A C 1
ATOM 1478 O O . PHE A 1 195 ? 9.017 -10.393 -10.985 1.00 91.38 195 PHE A O 1
ATOM 1485 N N . GLN A 1 196 ? 10.795 -9.561 -12.090 1.00 93.31 196 GLN A N 1
ATOM 1486 C CA . GLN A 1 196 ? 10.057 -9.187 -13.300 1.00 93.31 196 GLN A CA 1
ATOM 1487 C C . GLN A 1 196 ? 9.295 -10.377 -13.901 1.00 93.31 196 GLN A C 1
ATOM 1489 O O . GLN A 1 196 ? 8.185 -10.189 -14.393 1.00 93.31 196 GLN A O 1
ATOM 1494 N N . PHE A 1 197 ? 9.856 -11.591 -13.844 1.00 95.19 197 PHE A N 1
ATOM 1495 C CA . PHE A 1 197 ? 9.288 -12.792 -14.471 1.00 95.19 197 PHE A CA 1
ATOM 1496 C C . PHE A 1 197 ? 8.799 -13.861 -13.492 1.00 95.19 197 PHE A C 1
ATOM 1498 O O . PHE A 1 197 ? 8.441 -14.957 -13.931 1.00 95.19 197 PHE A O 1
ATOM 1505 N N . TYR A 1 198 ? 8.764 -13.582 -12.187 1.00 94.44 198 TYR A N 1
ATOM 1506 C CA . TYR A 1 198 ? 8.313 -14.549 -11.187 1.00 94.44 198 TYR A CA 1
ATOM 1507 C C . TYR A 1 198 ? 6.912 -15.093 -11.520 1.00 94.44 198 TYR A C 1
ATOM 1509 O O . TYR A 1 198 ? 5.989 -14.341 -11.840 1.00 94.44 198 TYR A O 1
ATOM 1517 N N . SER A 1 199 ? 6.753 -16.417 -11.449 1.00 93.19 199 SER A N 1
ATOM 1518 C CA . SER A 1 199 ? 5.475 -17.099 -11.680 1.00 93.19 199 SER A CA 1
ATOM 1519 C C . SER A 1 199 ? 4.960 -17.776 -10.423 1.00 93.19 199 SER A C 1
ATOM 1521 O O . SER A 1 199 ? 3.827 -17.543 -10.008 1.00 93.19 199 SER A O 1
ATOM 1523 N N . GLU A 1 200 ? 5.776 -18.660 -9.856 1.00 88.38 200 GLU A N 1
ATOM 1524 C CA . GLU A 1 200 ? 5.381 -19.511 -8.742 1.00 88.38 200 GLU A CA 1
ATOM 1525 C C . GLU A 1 200 ? 6.597 -20.015 -7.971 1.00 88.38 200 GLU A C 1
ATOM 1527 O O . GLU A 1 200 ? 7.710 -20.120 -8.491 1.00 88.38 200 GLU A O 1
ATOM 1532 N N . SER A 1 201 ? 6.354 -20.352 -6.713 1.00 84.50 201 SER A N 1
ATOM 1533 C CA . SER A 1 201 ? 7.300 -21.032 -5.840 1.00 84.50 201 SER A CA 1
ATOM 1534 C C . SER A 1 201 ? 7.301 -22.531 -6.131 1.00 84.50 201 SER A C 1
ATOM 1536 O O . SER A 1 201 ? 6.244 -23.121 -6.340 1.00 84.50 201 SER A O 1
ATOM 1538 N N . VAL A 1 202 ? 8.469 -23.168 -6.081 1.00 76.38 202 VAL A N 1
ATOM 1539 C CA . VAL A 1 202 ? 8.588 -24.630 -6.131 1.00 76.38 202 VAL A CA 1
ATOM 1540 C C . VAL A 1 202 ? 8.749 -25.131 -4.696 1.00 76.38 202 VAL A C 1
ATOM 1542 O O . VAL A 1 202 ? 9.795 -24.928 -4.087 1.00 76.38 202 VAL A O 1
ATOM 1545 N N . GLY A 1 203 ? 7.715 -25.772 -4.144 1.00 66.56 203 GLY A N 1
ATOM 1546 C CA . GLY A 1 203 ? 7.708 -26.270 -2.761 1.00 66.56 203 GLY A CA 1
ATOM 1547 C C . GLY A 1 203 ? 6.920 -25.381 -1.790 1.00 66.56 203 GLY A C 1
ATOM 1548 O O . GLY A 1 203 ? 5.931 -24.760 -2.177 1.00 66.56 203 GLY A O 1
ATOM 1549 N N . LYS A 1 204 ? 7.306 -25.363 -0.502 1.00 50.03 204 LYS A N 1
ATOM 1550 C CA . LYS A 1 204 ? 6.619 -24.549 0.518 1.00 50.03 204 LYS A CA 1
ATOM 1551 C C . LYS A 1 204 ? 6.697 -23.070 0.126 1.00 50.03 204 LYS A C 1
ATOM 1553 O O . LYS A 1 204 ? 7.768 -22.576 -0.198 1.00 50.03 204 LYS A O 1
ATOM 1558 N N . SER A 1 205 ? 5.533 -22.419 0.133 1.00 41.31 205 SER A N 1
ATOM 1559 C CA . SER A 1 205 ? 5.305 -21.023 -0.255 1.00 41.31 205 SER A CA 1
ATOM 1560 C C . SER A 1 205 ? 6.418 -20.099 0.243 1.00 41.31 205 SER A C 1
ATOM 1562 O O . SER A 1 205 ? 6.534 -19.895 1.451 1.00 41.31 205 SER A O 1
ATOM 1564 N N . TRP A 1 206 ? 7.192 -19.506 -0.671 1.00 37.81 206 TRP A N 1
ATOM 1565 C CA . TRP A 1 206 ? 8.088 -18.400 -0.342 1.00 37.81 206 TRP A CA 1
ATOM 1566 C C . TRP A 1 206 ? 7.226 -17.183 -0.003 1.00 37.81 206 TRP A C 1
ATOM 1568 O O . TRP A 1 206 ? 6.799 -16.435 -0.879 1.00 37.81 206 TRP A O 1
ATOM 1578 N N . ILE A 1 207 ? 6.925 -16.992 1.281 1.00 37.34 207 ILE A N 1
ATOM 1579 C CA . ILE A 1 207 ? 6.762 -15.635 1.794 1.00 37.34 207 ILE A CA 1
ATOM 1580 C C . ILE A 1 207 ? 8.190 -15.112 1.857 1.00 37.34 207 ILE A C 1
ATOM 1582 O O . ILE A 1 207 ? 8.997 -15.651 2.600 1.00 37.34 207 ILE A O 1
ATOM 1586 N N . MET A 1 208 ? 8.495 -14.175 0.963 1.00 37.34 208 MET A N 1
ATOM 1587 C CA . MET A 1 208 ? 9.810 -13.591 0.724 1.00 37.34 208 MET A CA 1
ATOM 1588 C C . MET A 1 208 ? 10.671 -13.479 1.989 1.00 37.34 208 MET A C 1
ATOM 1590 O O . MET A 1 208 ? 10.504 -12.563 2.790 1.00 37.34 208 MET A O 1
ATOM 1594 N N . GLU A 1 209 ? 11.623 -14.397 2.114 1.00 25.59 209 GLU A N 1
ATOM 1595 C CA . GLU A 1 209 ? 12.800 -14.245 2.957 1.00 25.59 209 GLU A CA 1
ATOM 1596 C C . GLU A 1 209 ? 13.683 -13.222 2.223 1.00 25.59 209 GLU A C 1
ATOM 1598 O O . GLU A 1 209 ? 14.358 -13.533 1.239 1.00 25.59 209 GLU A O 1
ATOM 1603 N N . LEU A 1 210 ? 13.540 -11.945 2.586 1.00 26.22 210 LEU A N 1
ATOM 1604 C CA . LEU A 1 210 ? 14.355 -10.861 2.044 1.00 26.22 210 LEU A CA 1
ATOM 1605 C C . LEU A 1 210 ? 15.758 -11.008 2.631 1.00 26.22 210 LEU A C 1
ATOM 1607 O O . LEU A 1 210 ? 16.044 -10.503 3.713 1.00 26.22 210 LEU A O 1
ATOM 1611 N N . GLN A 1 211 ? 16.633 -11.717 1.920 1.00 21.28 211 GLN A N 1
ATOM 1612 C CA . GLN A 1 211 ? 18.057 -11.664 2.219 1.00 21.28 211 GLN A CA 1
ATOM 1613 C C . GLN A 1 211 ? 18.560 -10.215 2.081 1.00 21.28 211 GLN A C 1
ATOM 1615 O O . GLN A 1 211 ? 18.176 -9.502 1.153 1.00 21.28 211 GLN A O 1
ATOM 1620 N N . GLN A 1 212 ? 19.357 -9.832 3.082 1.00 28.30 212 GLN A N 1
ATOM 1621 C CA . GLN A 1 212 ? 19.875 -8.502 3.435 1.00 28.30 212 GLN A CA 1
ATOM 1622 C C . GLN A 1 212 ? 20.450 -7.677 2.279 1.00 28.30 212 GLN A C 1
ATOM 1624 O O . GLN A 1 212 ? 21.167 -8.254 1.432 1.00 28.30 212 GLN A O 1
#

Secondary structure (DSSP, 8-state):
---SEEE---TTTTS-HHHHHHHHS---HHHHHHHH-SPSS-S--TTTT-----S---TTTTT--------TTSS-HHHHHHHHHHHHHHHHHHS----B-HHHHHHH--SS--GGG---HHHHHHHHHHHT-B-BTTTS---SS-----HHHHTS-SB--S---PPPTT-HHHHHHHHTTS---------SHHHHTEEEESSS--------

Solvent-accessible surface area (backbone atoms only — not comparable to full-atom values): 12555 Å² total; per-residue (Å²): 133,92,63,64,50,43,70,44,88,55,100,56,68,92,48,53,50,66,56,44,20,63,34,64,55,37,20,47,45,70,59,57,39,68,80,67,56,77,79,68,56,90,84,58,55,94,50,70,85,62,85,81,71,74,97,73,82,57,54,62,84,70,57,30,52,79,80,94,83,81,57,60,71,19,11,36,59,30,35,50,36,37,42,52,23,51,30,12,44,43,14,74,74,67,76,46,73,56,66,53,28,40,34,52,44,38,28,55,47,73,78,88,28,52,23,38,70,9,29,53,40,60,64,50,49,49,44,27,33,76,72,63,21,41,24,32,25,89,72,37,62,74,73,57,61,72,57,77,56,55,62,79,50,54,73,48,52,72,50,67,52,97,73,73,64,53,70,62,82,98,35,66,69,54,45,50,45,44,51,65,76,35,59,71,65,82,88,80,90,56,51,45,62,68,60,73,25,58,68,46,59,56,70,80,77,72,72,79,79,77,78,130

Radius of gyration: 17.49 Å; Cα contacts (8 Å, |Δi|>4): 341; chains: 1; bounding box: 37×44×48 Å

Sequence (212 aa):
MDKPYKLKLNKFADMTSHEFRTAYASSKVKHHTMFRGAPLGNGSFMYEKIDKVPASVDWRKNGAVTAVKDQGKCGSCWAFSTIAAVEGINFIKTNKLITLSEQELVDCNTGVNHGCNGGLMDYAFEFIKKKGGITSESNYPYRAQDGQCDAKKANQPAVSVDGHEGVPRNNENALLKAVANQPVSVAIDAGGSDFQFYSESVGKSWIMELQQ

InterPro domains:
  IPR000169 Cysteine peptidase, cysteine active site [PS00139] (71-82)
  IPR000668 Peptidase C1A, papain C-terminal [PF00112] (53-205)
  IPR000668 Peptidase C1A, papain C-terminal [SM00645] (53-210)
  IPR013128 Peptidase C1A [PTHR12411] (8-202)
  IPR038765 Papain-like cysteine peptidase superfamily [SSF54001] (3-203)
  IPR039417 Papain-like cysteine endopeptidase [cd02248] (54-199)

Foldseek 3Di:
DDDQFDFDDDPCNVPDLVRCCQQAVQQCQVVLCVVVDDFDDPPDQPLPPPPDFDPDDDLVVVVLADDDDGLGRFSLVLLVLLQSQQQNVCCVVPVDRFAFDSLLCLAPLPDSGNRSNHHHNQSSLVVQAVLVATAGCVLPPDDSDYDHNPVVSRVPHPGGDNHDHDQPPPDVVSVSSVVSRTRHRDRARCSDPCSVGTDAGNPDGPPDPRDD

Nearest PDB structures (foldseek):
  5ef4-assembly2_B  TM=9.666E-01  e=1.360E-20  Ambrosia artemisiifolia
  5egw-assembly1_B  TM=9.641E-01  e=1.852E-19  Ambrosia artemisiifolia
  1s4v-assembly1_A  TM=9.973E-01  e=2.492E-19  Ricinus communis
  5ef4-assembly1_A  TM=9.542E-01  e=2.644E-19  Ambrosia artemisiifolia
  2fo5-assembly4_D  TM=9.762E-01  e=5.589E-16  Hordeum vulgare

pLDDT: mean 90.11, std 14.18, range [21.28, 98.81]

Mean predicted aligned error: 5.53 Å

Organism: Salix viminalis (NCBI:txid40686)